Protein AF-A0AA36IDG2-F1 (afdb_monomer_lite)

InterPro domains:
  IPR001876 Zinc finger, RanBP2-type [PF00641] (37-67)
  IPR001876 Zinc finger, RanBP2-type [PF00641] (181-207)
  IPR001876 Zinc finger, RanBP2-type [PS01358] (41-62)
  IPR001876 Zinc finger, RanBP2-type [PS01358] (183-202)
  IPR001876 Zinc finger, RanBP2-type [PS50199] (37-68)
  IPR001876 Zinc finger, RanBP2-type [PS50199] (179-208)
  IPR001876 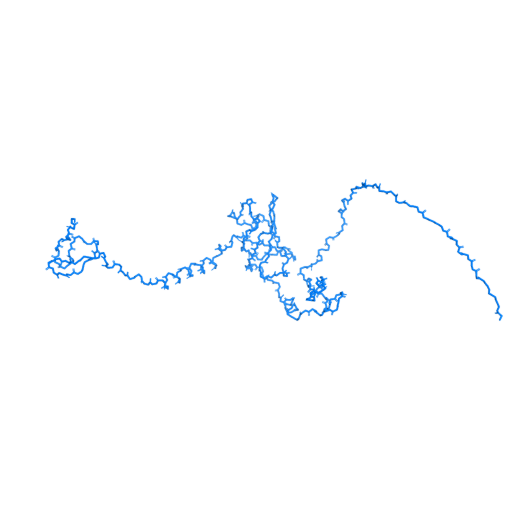Zinc finger, RanBP2-type [SM00547] (39-65)
  IPR001876 Zinc finger, RanBP2-type [SM00547] (181-205)
  IPR002059 Cold-shock protein Csp, DNA-binding [PF00313] (86-149)
  IPR002059 Cold-shock protein Csp, DNA-binding [PS51857] (84-150)
  IPR002059 Cold-shock protein Csp, DNA-binding [cd04458] (86-150)
  IPR012340 Nucleic acid-binding, OB-fold [G3DSA:2.40.50.140] (68-165)
  IPR012340 Nucleic acid-binding, OB-fold [SSF50249] (80-153)
  IPR034870 TAF15/EWS/TLS family [PTHR23238] (14-120)
  IPR036443 Zinc finger, RanBP2-type superfamily [SSF90209] (33-69)
  IPR036443 Zinc finger, RanBP2-type superfamily [SSF90209] (179-207)

Sequence (210 aa):
MAFGAFNKGFSKGFGTAPAAGKGGGSGFGGGFNDEDRSRDWQCPNASCRERNFVKRPVCFKCATPRPAEEVRRATQPPPSAGTTLHGMVKSYNKKGFGFIMCTGNSDIQDLYFTRENVSSRLLHPDMPGERVTFEIGYEGRRMIARNVRPFGEDKHTQAAMLASSNKARYERGYDEEDTSRDWNCPSCNERNFLKRNVCFKCQTPKPIIA

Foldseek 3Di:
DDDDDDDDDDDDDDDDDDDDDDDDDPDDDDDPPVVPLLQWDFQPPPVGRDTGDNPDQADPPPRRGDDPVSVVVSPDDDDDFFDKFKFFFQDADPVFKGWTGTPPDNSGPTAIDGNQQEDPVLPDPPNGGFIWMFTWDDDPPGTHTHNTYGPQPDPVSVVVVVVVVVVVVVVVDDPPPPLVQWDQQPPPRDTGHNPDQADPPPRHGDDDDD

Secondary structure (DSSP, 8-state):
------------------------------------GGG-EE---TTT--EE-TT-SB-TTT-PBPPHHHHHHHHSPPPPTT-EEEEEEEEE-TTSEEEEEESS-TTSPPEEEEGGGB-GGG-STT-TT-EEEEEEEEETTEEEEEEEEETT-SHHHHHHHHHHHHHHHHTT-S----GGG-EE-TTT--EE-TT-SB-TTT-PBPP---

Structure (mmCIF, N/CA/C/O backbone):
data_AF-A0AA36IDG2-F1
#
_entry.id   AF-A0AA36IDG2-F1
#
loop_
_atom_site.group_PDB
_atom_site.id
_atom_site.type_symbol
_atom_site.label_atom_id
_atom_site.label_alt_id
_atom_site.label_comp_id
_atom_site.label_asym_id
_atom_site.label_entity_id
_atom_site.label_seq_id
_atom_site.pdbx_PDB_ins_code
_atom_site.Cartn_x
_atom_site.Cartn_y
_atom_site.Cartn_z
_atom_site.occupancy
_atom_site.B_iso_or_equiv
_atom_site.auth_seq_id
_atom_site.auth_comp_id
_atom_site.auth_asym_id
_atom_site.auth_atom_id
_atom_site.pdbx_PDB_model_num
ATOM 1 N N . MET A 1 1 ? 65.287 -16.122 -48.255 1.00 36.91 1 MET A N 1
ATOM 2 C CA . MET A 1 1 ? 66.380 -15.654 -47.373 1.00 36.91 1 MET A CA 1
ATOM 3 C C . MET A 1 1 ? 65.715 -15.337 -46.031 1.00 36.91 1 MET A C 1
ATOM 5 O O . MET A 1 1 ? 64.911 -14.423 -46.013 1.00 36.91 1 MET A O 1
ATOM 9 N N . ALA A 1 2 ? 65.604 -16.299 -45.101 1.00 34.06 2 ALA A N 1
ATOM 10 C CA . ALA A 1 2 ? 66.576 -16.647 -44.039 1.00 34.06 2 ALA A CA 1
ATOM 11 C C . ALA A 1 2 ? 66.688 -15.504 -42.994 1.00 34.06 2 ALA A C 1
ATOM 13 O O . ALA A 1 2 ? 66.813 -14.367 -43.421 1.00 34.06 2 ALA A O 1
ATOM 14 N N . PHE A 1 3 ? 66.612 -15.633 -41.661 1.00 34.84 3 PHE A N 1
ATOM 15 C CA . PHE A 1 3 ? 66.658 -16.692 -40.626 1.00 34.84 3 PHE A CA 1
ATOM 16 C C . PHE A 1 3 ? 65.781 -16.210 -39.424 1.00 34.84 3 PHE A C 1
ATOM 18 O O . PHE A 1 3 ? 65.533 -15.014 -39.336 1.00 34.84 3 PHE A O 1
ATOM 25 N N . GLY A 1 4 ? 65.144 -17.056 -38.587 1.00 29.94 4 GLY A N 1
ATOM 26 C CA . GLY A 1 4 ? 65.666 -17.625 -37.310 1.00 29.94 4 GLY A CA 1
ATOM 27 C C . GLY A 1 4 ? 65.658 -16.593 -36.152 1.00 29.94 4 GLY A C 1
ATOM 28 O O . GLY A 1 4 ? 66.039 -15.461 -36.391 1.00 29.94 4 GLY A O 1
ATOM 29 N N . ALA A 1 5 ? 65.277 -16.809 -34.884 1.00 38.50 5 ALA A N 1
ATOM 30 C CA . ALA A 1 5 ? 65.037 -17.960 -33.996 1.00 38.50 5 ALA A CA 1
ATOM 31 C C . ALA A 1 5 ? 64.195 -17.4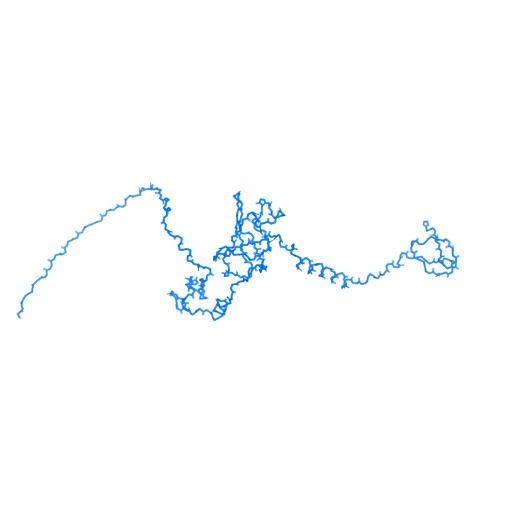52 -32.781 1.00 38.50 5 ALA A C 1
ATOM 33 O O . ALA A 1 5 ? 64.240 -16.268 -32.468 1.00 38.50 5 ALA A O 1
ATOM 34 N N . PHE A 1 6 ? 63.242 -18.179 -32.189 1.00 35.44 6 PHE A N 1
ATOM 35 C CA . PHE A 1 6 ? 63.296 -19.287 -31.211 1.00 35.44 6 PHE A CA 1
ATOM 36 C C . PHE A 1 6 ? 63.888 -18.996 -29.805 1.00 35.44 6 PHE A C 1
ATOM 38 O O . PHE A 1 6 ? 65.092 -18.848 -29.632 1.00 35.44 6 PHE A O 1
ATOM 45 N N . ASN A 1 7 ? 62.983 -19.119 -28.818 1.00 33.78 7 ASN A N 1
ATOM 46 C CA . ASN A 1 7 ? 63.105 -19.624 -27.438 1.00 33.78 7 ASN A CA 1
ATOM 47 C C . ASN A 1 7 ? 63.766 -18.820 -26.301 1.00 33.78 7 ASN A C 1
ATOM 49 O O . ASN A 1 7 ? 64.965 -18.564 -26.300 1.00 33.78 7 ASN A O 1
ATOM 53 N N . LYS A 1 8 ? 63.006 -18.695 -25.199 1.00 39.59 8 LYS A N 1
ATOM 54 C CA . LYS A 1 8 ? 63.283 -19.388 -23.920 1.00 39.59 8 LYS A CA 1
ATOM 55 C C . LYS A 1 8 ? 62.083 -19.256 -22.971 1.00 39.59 8 LYS A C 1
ATOM 57 O O . LYS A 1 8 ? 61.786 -18.171 -22.486 1.00 39.59 8 LYS A O 1
ATOM 62 N N . GLY A 1 9 ? 61.412 -20.373 -22.690 1.00 32.84 9 GLY A N 1
ATOM 63 C CA . GLY A 1 9 ? 60.651 -20.514 -21.449 1.00 32.84 9 GLY A CA 1
ATOM 64 C C . GLY A 1 9 ? 61.595 -20.695 -20.261 1.00 32.84 9 GLY A C 1
ATOM 65 O O . GLY A 1 9 ? 62.756 -21.023 -20.471 1.00 32.84 9 GLY A O 1
ATOM 66 N N . PHE A 1 10 ? 61.101 -20.525 -19.035 1.00 35.16 10 PHE A N 1
ATOM 67 C CA . PHE A 1 10 ? 61.515 -21.334 -17.886 1.00 35.16 10 PHE A CA 1
ATOM 68 C C . PHE A 1 10 ? 60.492 -21.220 -16.748 1.00 35.16 10 PHE A C 1
ATOM 70 O O . PHE A 1 10 ? 59.870 -20.187 -16.524 1.00 35.16 10 PHE A O 1
ATOM 77 N N . SER A 1 11 ? 60.309 -22.359 -16.097 1.00 36.44 11 SER A N 1
ATOM 78 C CA . SER A 1 11 ? 59.221 -22.769 -15.218 1.00 36.44 11 SER A CA 1
ATOM 79 C C . SER A 1 11 ? 59.549 -22.580 -13.726 1.00 36.44 11 SER A C 1
ATOM 81 O O . SER A 1 11 ? 60.707 -22.342 -13.386 1.00 36.44 11 SER A O 1
ATOM 83 N N . LYS A 1 12 ? 58.553 -22.910 -12.875 1.00 35.41 12 LYS A N 1
ATOM 84 C CA . LYS A 1 12 ? 58.562 -23.193 -11.409 1.00 35.41 12 LYS A CA 1
ATOM 85 C C . LYS A 1 12 ? 58.011 -22.030 -10.558 1.00 35.41 12 LYS A C 1
ATOM 87 O O . LYS A 1 12 ? 58.355 -20.889 -10.799 1.00 35.41 12 LYS A O 1
ATOM 92 N N . GLY A 1 13 ? 57.166 -22.240 -9.548 1.00 32.28 13 GLY A N 1
ATOM 93 C CA . GLY A 1 13 ? 56.740 -23.479 -8.901 1.00 32.28 13 GLY A CA 1
ATOM 94 C C . GLY A 1 13 ? 55.672 -23.242 -7.820 1.00 32.28 13 GLY A C 1
ATOM 95 O O . GLY A 1 13 ? 55.242 -22.121 -7.571 1.00 32.28 13 GLY A O 1
ATOM 96 N N . PHE A 1 14 ? 55.240 -24.359 -7.242 1.00 33.88 14 PHE A N 1
ATOM 97 C CA . PHE A 1 14 ? 54.216 -24.557 -6.217 1.00 33.88 14 PHE A CA 1
ATOM 98 C C . PHE A 1 14 ? 54.558 -23.927 -4.855 1.00 33.88 14 PHE A C 1
ATOM 100 O O . PHE A 1 14 ? 55.730 -23.881 -4.489 1.00 33.88 14 PHE A O 1
ATOM 107 N N . GLY A 1 15 ? 53.539 -23.582 -4.053 1.00 30.69 15 GLY A N 1
ATOM 108 C CA . GLY A 1 15 ? 53.729 -23.388 -2.609 1.00 30.69 15 GLY A CA 1
ATOM 109 C C . GLY A 1 15 ? 52.629 -22.632 -1.857 1.00 30.69 15 GLY A C 1
ATOM 110 O O . GLY A 1 15 ? 52.698 -21.421 -1.735 1.00 30.69 15 GLY A O 1
ATOM 111 N N . THR A 1 16 ? 51.675 -23.394 -1.313 1.00 34.25 16 THR A N 1
ATOM 112 C CA . THR A 1 16 ? 51.019 -23.239 0.010 1.00 34.25 16 THR A CA 1
ATOM 113 C C . THR A 1 16 ? 50.377 -21.912 0.451 1.00 34.25 16 THR A C 1
ATOM 115 O O . THR A 1 16 ? 51.035 -20.898 0.665 1.00 34.25 16 THR A O 1
ATOM 118 N N . ALA A 1 17 ? 49.084 -22.008 0.779 1.00 41.56 17 ALA A N 1
ATOM 119 C CA . ALA A 1 17 ? 48.359 -21.083 1.647 1.00 41.56 17 ALA A CA 1
ATOM 120 C C . ALA A 1 17 ? 48.986 -20.981 3.052 1.00 41.56 17 ALA A C 1
ATOM 122 O O . ALA A 1 17 ? 49.566 -21.949 3.549 1.00 41.56 17 ALA A O 1
ATOM 123 N N . PRO A 1 18 ? 48.719 -19.866 3.747 1.00 40.56 18 PRO A N 1
ATOM 124 C CA . PRO A 1 18 ? 48.139 -19.987 5.076 1.00 40.56 18 PRO A CA 1
ATOM 125 C C . PRO A 1 18 ? 46.889 -19.116 5.238 1.00 40.56 18 PRO A C 1
ATOM 127 O O . PRO A 1 18 ? 46.755 -18.032 4.673 1.00 40.56 18 PRO A O 1
ATOM 130 N N . ALA A 1 19 ? 45.964 -19.616 6.051 1.00 43.88 19 ALA A N 1
ATOM 131 C CA . ALA A 1 19 ? 44.850 -18.852 6.582 1.00 43.88 19 ALA A CA 1
ATOM 132 C C . ALA A 1 19 ? 45.340 -17.878 7.667 1.00 43.88 19 ALA A C 1
ATOM 134 O O . ALA A 1 19 ? 46.066 -18.280 8.573 1.00 43.88 19 ALA A O 1
ATOM 135 N N . ALA A 1 20 ? 44.878 -16.629 7.620 1.00 39.12 20 ALA A N 1
ATOM 136 C CA . ALA A 1 20 ? 44.787 -15.748 8.782 1.00 39.12 20 ALA A CA 1
ATOM 137 C C . ALA A 1 20 ? 43.720 -14.680 8.512 1.00 39.12 20 ALA A C 1
ATOM 139 O O . ALA A 1 20 ? 43.875 -13.820 7.649 1.00 39.12 20 ALA A O 1
ATOM 140 N N . GLY A 1 21 ? 42.609 -14.770 9.243 1.00 42.97 21 GLY A N 1
ATOM 141 C CA . GLY A 1 21 ? 41.577 -13.744 9.280 1.00 42.97 21 GLY A CA 1
ATOM 142 C C . GLY A 1 21 ? 41.995 -12.534 10.120 1.00 42.97 21 GLY A C 1
ATOM 143 O O . GLY A 1 21 ? 42.698 -12.674 11.119 1.00 42.97 21 GLY A O 1
ATOM 144 N N . LYS A 1 22 ? 41.532 -11.362 9.672 1.00 36.44 22 LYS A N 1
ATOM 145 C CA . LYS A 1 22 ? 41.376 -10.037 10.319 1.00 36.44 22 LYS A CA 1
ATOM 146 C C . LYS A 1 22 ? 41.263 -9.069 9.132 1.00 36.44 22 LYS A C 1
ATOM 148 O O . LYS A 1 22 ? 42.112 -9.108 8.259 1.00 36.44 22 LYS A O 1
ATOM 153 N N . GLY A 1 23 ? 40.267 -8.223 8.939 1.00 30.02 23 GLY A N 1
ATOM 154 C CA . GLY A 1 23 ? 39.285 -7.600 9.807 1.00 30.02 23 GLY A CA 1
ATOM 155 C C . GLY A 1 23 ? 39.067 -6.194 9.230 1.00 30.02 23 GLY A C 1
ATOM 156 O O . GLY A 1 23 ? 39.997 -5.631 8.667 1.00 30.02 23 GLY A O 1
ATOM 157 N N . GLY A 1 24 ? 37.860 -5.647 9.378 1.00 37.50 24 GLY A N 1
ATOM 158 C CA . GLY A 1 24 ? 37.616 -4.200 9.361 1.00 37.50 24 GLY A CA 1
ATOM 159 C C . GLY A 1 24 ? 37.748 -3.474 8.019 1.00 37.50 24 GLY A C 1
ATOM 160 O O . GLY A 1 24 ? 38.837 -3.228 7.520 1.00 37.50 24 GLY A O 1
ATOM 161 N N . GLY A 1 25 ? 36.616 -3.011 7.495 1.00 36.03 25 GLY A N 1
ATOM 162 C CA . GLY A 1 25 ? 36.601 -2.126 6.337 1.00 36.03 25 GLY A CA 1
ATOM 163 C C . GLY A 1 25 ? 35.221 -1.565 6.052 1.00 36.03 25 GLY A C 1
ATOM 164 O O . GLY A 1 25 ? 34.672 -1.795 4.982 1.00 36.03 25 GLY A O 1
ATOM 165 N N . SER A 1 26 ? 34.649 -0.861 7.029 1.00 50.28 26 SER A N 1
ATOM 166 C CA . SER A 1 26 ? 33.495 0.020 6.849 1.00 50.28 26 SER A CA 1
ATOM 167 C C . SER A 1 26 ? 33.844 1.105 5.825 1.00 50.28 26 SER A C 1
ATOM 169 O O . SER A 1 26 ? 34.363 2.159 6.179 1.00 50.28 26 SER A O 1
ATOM 171 N N . GLY A 1 27 ? 33.599 0.827 4.548 1.00 38.19 27 GLY A N 1
ATOM 172 C CA . GLY A 1 27 ? 33.764 1.771 3.449 1.00 38.19 27 GLY A CA 1
ATOM 173 C C . GLY A 1 27 ? 32.456 2.491 3.157 1.00 38.19 27 GLY A C 1
ATOM 174 O O . GLY A 1 27 ? 31.726 2.113 2.246 1.00 38.19 27 GLY A O 1
ATOM 175 N N . PHE A 1 28 ? 32.159 3.529 3.938 1.00 49.44 28 PHE A N 1
ATOM 176 C CA . PHE A 1 28 ? 31.272 4.601 3.496 1.00 49.44 28 PHE A CA 1
ATOM 177 C C . PHE A 1 28 ? 32.009 5.403 2.420 1.00 49.44 28 PHE A C 1
ATOM 179 O O . PHE A 1 28 ? 33.042 6.003 2.705 1.00 49.44 28 PHE A O 1
ATOM 186 N N . GLY A 1 29 ? 31.488 5.420 1.194 1.00 35.50 29 GLY A N 1
ATOM 187 C CA . GLY A 1 29 ? 32.025 6.274 0.135 1.00 35.50 29 GLY A CA 1
ATOM 188 C C . GLY A 1 29 ? 31.602 5.832 -1.257 1.00 35.50 29 GLY A C 1
ATOM 189 O O . GLY A 1 29 ? 32.250 4.990 -1.865 1.00 35.50 29 GLY A O 1
ATOM 190 N N . GLY A 1 30 ? 30.528 6.423 -1.780 1.00 32.09 30 GLY A N 1
ATOM 191 C CA . GLY A 1 30 ? 30.149 6.250 -3.180 1.00 32.09 30 GLY A CA 1
ATOM 192 C C . GLY A 1 30 ? 28.755 6.787 -3.462 1.00 32.09 30 GLY A C 1
ATOM 193 O O . GLY A 1 30 ? 27.782 6.100 -3.195 1.00 32.09 30 GLY A O 1
ATOM 194 N N . GLY A 1 31 ? 28.710 8.028 -3.956 1.00 32.78 31 GLY A N 1
ATOM 195 C CA . GLY A 1 31 ? 27.576 8.788 -4.491 1.00 32.78 31 GLY A CA 1
ATOM 196 C C . GLY A 1 31 ? 26.191 8.137 -4.503 1.00 32.78 31 GLY A C 1
ATOM 197 O O . GLY A 1 31 ? 25.972 7.119 -5.154 1.00 32.78 31 GLY A O 1
ATOM 198 N N . PHE A 1 32 ? 25.230 8.839 -3.899 1.00 38.59 32 PHE A N 1
ATOM 199 C CA . PHE A 1 32 ? 23.792 8.678 -4.110 1.00 38.59 32 PHE A CA 1
ATOM 200 C C . PHE A 1 32 ? 23.409 8.993 -5.570 1.00 38.59 32 PHE A C 1
ATOM 202 O O . PHE A 1 32 ? 22.701 9.953 -5.852 1.00 38.59 32 PHE A O 1
ATOM 209 N N . ASN A 1 33 ? 23.867 8.183 -6.520 1.00 46.03 33 ASN A N 1
ATOM 210 C CA . ASN A 1 33 ? 23.048 7.876 -7.678 1.00 46.03 33 ASN A CA 1
ATOM 211 C C . ASN A 1 33 ? 22.162 6.720 -7.226 1.00 46.03 33 ASN A C 1
ATOM 213 O O . ASN A 1 33 ? 22.478 5.549 -7.439 1.00 46.03 33 ASN A O 1
ATOM 217 N N . ASP A 1 34 ? 21.091 7.078 -6.514 1.00 49.50 34 ASP A N 1
ATOM 218 C CA . ASP A 1 34 ? 19.909 6.244 -6.310 1.00 49.50 34 ASP A CA 1
ATOM 219 C C . ASP A 1 34 ? 19.347 5.948 -7.710 1.00 49.50 34 ASP A C 1
ATOM 221 O O . ASP A 1 34 ? 18.471 6.633 -8.239 1.00 49.50 34 ASP A O 1
ATOM 225 N N . GLU A 1 35 ? 19.992 5.008 -8.396 1.00 53.62 35 GLU A N 1
ATOM 226 C CA . GLU A 1 35 ? 19.540 4.473 -9.664 1.00 53.62 35 GLU A CA 1
ATOM 227 C C . GLU A 1 35 ? 18.200 3.818 -9.345 1.00 53.62 35 GLU A C 1
ATOM 229 O O . GLU A 1 35 ? 18.137 2.888 -8.540 1.00 53.62 35 GLU A O 1
ATOM 234 N N . ASP A 1 36 ? 17.125 4.410 -9.861 1.00 57.53 36 ASP A N 1
ATOM 235 C CA . ASP A 1 36 ? 15.741 4.039 -9.588 1.00 57.53 36 ASP A CA 1
ATOM 236 C C . ASP A 1 36 ? 15.469 2.603 -10.062 1.00 57.53 36 ASP A C 1
ATOM 238 O O . ASP A 1 36 ? 15.001 2.351 -11.174 1.00 57.53 36 ASP A O 1
ATOM 242 N N . ARG A 1 37 ? 15.801 1.643 -9.194 1.00 64.50 37 ARG A N 1
ATOM 243 C CA . ARG A 1 37 ? 15.615 0.199 -9.390 1.00 64.50 37 ARG A CA 1
ATOM 244 C C . ARG A 1 37 ? 14.141 -0.211 -9.348 1.00 64.50 37 ARG A C 1
ATOM 246 O O . ARG A 1 37 ? 13.836 -1.370 -9.612 1.00 64.50 37 ARG A O 1
ATOM 253 N N . SER A 1 38 ? 13.224 0.714 -9.043 1.00 60.69 38 SER A N 1
ATOM 254 C CA . SER A 1 38 ? 11.772 0.466 -8.974 1.00 60.69 38 SER A CA 1
ATOM 255 C C . SER A 1 38 ? 11.161 0.149 -10.337 1.00 60.69 38 SER A C 1
ATOM 257 O O . SER A 1 38 ? 10.024 -0.296 -10.417 1.00 60.69 38 SER A O 1
ATOM 259 N N . ARG A 1 39 ? 11.901 0.408 -11.418 1.00 67.88 39 ARG A N 1
ATOM 260 C CA . ARG A 1 39 ? 11.430 0.231 -12.793 1.00 67.88 39 ARG A CA 1
ATOM 261 C C . ARG A 1 39 ? 12.060 -0.980 -13.499 1.00 67.88 39 ARG A C 1
ATOM 263 O O . ARG A 1 39 ? 11.753 -1.228 -14.668 1.00 67.88 39 ARG A O 1
ATOM 270 N N . ASP A 1 40 ? 12.983 -1.685 -12.846 1.00 86.12 40 ASP A N 1
ATOM 271 C CA . ASP A 1 40 ? 13.639 -2.867 -13.411 1.00 86.12 40 ASP A CA 1
ATOM 272 C C . ASP A 1 40 ? 12.639 -4.021 -13.560 1.00 86.12 40 ASP A C 1
ATOM 274 O O . ASP A 1 40 ? 11.799 -4.231 -12.693 1.00 86.12 40 ASP A O 1
ATOM 278 N N . TRP A 1 41 ? 12.742 -4.800 -14.640 1.00 86.25 41 TRP A N 1
ATOM 279 C CA . TRP A 1 41 ? 11.825 -5.908 -14.921 1.00 86.25 41 TRP A CA 1
ATOM 280 C C . TRP A 1 41 ? 12.510 -7.264 -14.740 1.00 86.25 41 TRP A C 1
ATOM 282 O O . TRP A 1 41 ? 13.682 -7.454 -15.090 1.00 86.25 41 TRP A O 1
ATOM 292 N N . GLN A 1 42 ? 11.780 -8.240 -14.200 1.00 89.25 42 GLN A N 1
ATOM 293 C CA . GLN A 1 42 ? 12.290 -9.597 -14.017 1.00 89.25 42 GLN A CA 1
ATOM 294 C C . GLN A 1 42 ? 12.027 -10.456 -15.256 1.00 89.25 42 GLN A C 1
ATOM 296 O O . GLN A 1 42 ? 10.941 -10.435 -15.832 1.00 89.25 42 GLN A O 1
ATOM 301 N N . CYS A 1 43 ? 13.033 -11.221 -15.684 1.00 91.38 43 CYS A N 1
ATOM 302 C CA . CYS A 1 43 ? 12.898 -12.101 -16.839 1.00 91.38 43 CYS A CA 1
ATOM 303 C C . CYS A 1 43 ? 11.802 -13.162 -16.593 1.00 91.38 43 CYS A C 1
ATOM 305 O O . CYS A 1 43 ? 11.912 -13.905 -15.613 1.00 91.38 43 CYS A O 1
ATOM 307 N N . PRO A 1 44 ? 10.793 -13.298 -17.482 1.00 90.69 44 PRO A N 1
ATOM 308 C CA . PRO A 1 44 ? 9.682 -14.236 -17.300 1.00 90.69 44 PRO A CA 1
ATOM 309 C C . PRO A 1 44 ? 10.089 -15.696 -17.542 1.00 90.69 44 PRO A C 1
ATOM 311 O O . PRO A 1 44 ? 9.359 -16.616 -17.181 1.00 90.69 44 PRO A O 1
ATOM 314 N N . ASN A 1 45 ? 11.260 -15.935 -18.142 1.00 91.69 45 ASN A N 1
ATOM 315 C CA . ASN A 1 45 ? 11.796 -17.279 -18.292 1.00 91.69 45 ASN A CA 1
ATOM 316 C C . ASN A 1 45 ? 12.129 -17.848 -16.905 1.00 91.69 45 ASN A C 1
ATOM 318 O O . ASN A 1 45 ? 13.063 -17.385 -16.242 1.00 91.69 45 ASN A O 1
ATOM 322 N N . ALA A 1 46 ? 11.382 -18.876 -16.492 1.00 91.25 46 ALA A N 1
ATOM 323 C CA . ALA A 1 46 ? 11.502 -19.513 -15.183 1.00 91.25 46 ALA A CA 1
ATOM 324 C C . ALA A 1 46 ? 12.912 -20.050 -14.887 1.00 91.25 46 ALA A C 1
ATOM 326 O O . ALA A 1 46 ? 13.320 -20.060 -13.729 1.00 91.25 46 ALA A O 1
ATOM 327 N N . SER A 1 47 ? 13.670 -20.424 -15.921 1.00 92.19 47 SER A N 1
ATOM 328 C CA . SER A 1 47 ? 15.050 -20.908 -15.784 1.00 92.19 47 SER A CA 1
ATOM 329 C C . SER A 1 47 ? 16.074 -19.775 -15.646 1.00 92.19 47 SER A C 1
ATOM 331 O O . SER A 1 47 ? 17.206 -20.010 -15.238 1.00 92.19 47 SER A O 1
ATOM 333 N N . CYS A 1 48 ? 15.702 -18.538 -15.998 1.00 93.12 48 CYS A N 1
ATOM 334 C CA . CYS A 1 48 ? 16.594 -17.384 -15.946 1.00 93.12 48 CYS A CA 1
ATOM 335 C C . CYS A 1 48 ? 16.313 -16.484 -14.739 1.00 93.12 48 CYS A C 1
ATOM 337 O O . CYS A 1 48 ? 17.248 -16.198 -13.997 1.00 93.12 48 CYS A O 1
ATOM 339 N N . ARG A 1 49 ? 15.069 -15.992 -14.592 1.00 88.94 49 ARG A N 1
ATOM 340 C CA . ARG A 1 49 ? 14.590 -15.066 -13.535 1.00 88.94 49 ARG A CA 1
ATOM 341 C C . ARG A 1 49 ? 15.504 -13.877 -13.194 1.00 88.94 49 ARG A C 1
ATOM 343 O O . ARG A 1 49 ? 15.409 -13.295 -12.116 1.00 88.94 49 ARG A O 1
ATOM 350 N N . GLU A 1 50 ? 16.368 -13.490 -14.121 1.00 91.88 50 GLU A N 1
ATOM 351 C CA . GLU A 1 50 ? 17.347 -12.428 -13.916 1.00 91.88 50 GLU A CA 1
ATOM 352 C C . GLU A 1 50 ? 16.678 -11.048 -13.945 1.00 91.88 50 GLU A C 1
ATOM 354 O O . GLU A 1 50 ? 15.709 -10.850 -14.689 1.00 91.88 50 GLU A O 1
ATOM 359 N N . ARG A 1 51 ? 17.191 -10.090 -13.166 1.00 88.12 51 ARG A N 1
ATOM 360 C CA . ARG A 1 51 ? 16.673 -8.714 -13.134 1.00 88.12 51 ARG A CA 1
ATOM 361 C C . ARG A 1 51 ? 17.303 -7.884 -14.251 1.00 88.12 51 ARG A C 1
ATOM 363 O O . ARG A 1 51 ? 18.516 -7.882 -14.422 1.00 88.12 51 ARG A O 1
ATOM 370 N N . ASN A 1 52 ? 16.490 -7.167 -15.016 1.00 89.94 52 ASN A N 1
ATOM 371 C CA . ASN A 1 52 ? 16.932 -6.388 -16.169 1.00 89.94 52 ASN A CA 1
ATOM 372 C C . ASN A 1 52 ? 16.533 -4.922 -16.019 1.00 89.94 52 ASN A C 1
ATOM 374 O O . ASN A 1 52 ? 15.452 -4.614 -15.530 1.00 89.94 52 ASN A O 1
ATOM 378 N N . PHE A 1 53 ? 17.374 -4.019 -16.525 1.00 86.12 53 PHE A N 1
ATOM 379 C CA . PHE A 1 53 ? 17.047 -2.596 -16.547 1.00 86.12 53 PHE A CA 1
ATOM 380 C C . PHE A 1 53 ? 15.792 -2.305 -17.373 1.00 86.12 53 PHE A C 1
ATOM 382 O O . PHE A 1 53 ? 15.639 -2.848 -18.470 1.00 86.12 53 PHE A O 1
ATOM 389 N N . VAL A 1 54 ? 14.971 -1.355 -16.915 1.00 82.38 54 VAL A N 1
ATOM 390 C CA . VAL A 1 54 ? 13.753 -0.845 -17.595 1.00 82.38 54 VAL A CA 1
ATOM 391 C C . VAL A 1 54 ? 13.931 -0.659 -19.100 1.00 82.38 54 VAL A C 1
ATOM 393 O O . VAL A 1 54 ? 13.072 -1.023 -19.899 1.00 82.38 54 VAL A O 1
ATOM 396 N N . LYS A 1 55 ? 15.063 -0.043 -19.469 1.00 82.06 55 LYS A N 1
ATOM 397 C CA . LYS A 1 55 ? 15.395 0.374 -20.834 1.00 82.06 55 LYS A CA 1
ATOM 398 C C . LYS A 1 55 ? 15.700 -0.799 -21.758 1.00 82.06 55 L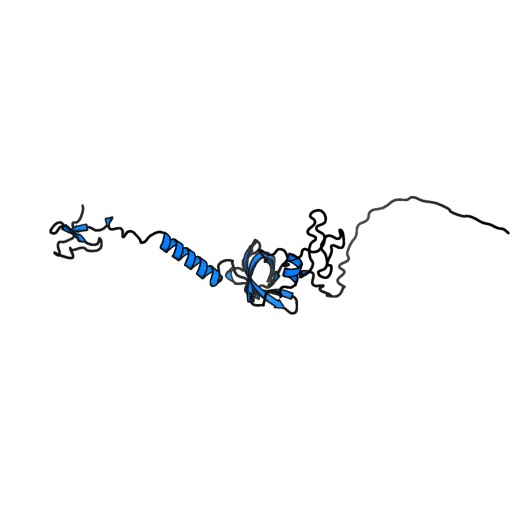YS A C 1
ATOM 400 O O . LYS A 1 55 ? 15.773 -0.612 -22.967 1.00 82.06 55 LYS A O 1
ATOM 405 N N . ARG A 1 56 ? 15.939 -1.992 -21.206 1.00 87.81 56 ARG A N 1
ATOM 406 C CA . ARG A 1 56 ? 16.243 -3.181 -21.996 1.00 87.81 56 ARG A CA 1
ATOM 407 C C . ARG A 1 56 ? 14.935 -3.800 -22.491 1.00 87.81 56 ARG A C 1
ATOM 409 O O . ARG A 1 56 ? 14.131 -4.216 -21.660 1.00 87.81 56 ARG A O 1
ATOM 416 N N . PRO A 1 57 ? 14.739 -3.928 -23.814 1.00 90.50 57 PRO A N 1
ATOM 417 C CA . PRO A 1 57 ? 13.572 -4.612 -24.368 1.00 90.50 57 PRO A CA 1
ATOM 418 C C . PRO A 1 57 ? 13.683 -6.143 -24.268 1.00 90.50 57 PRO A C 1
ATOM 420 O O . PRO A 1 57 ? 12.691 -6.847 -24.430 1.00 90.50 57 PRO A O 1
ATOM 423 N N . VAL A 1 58 ? 14.885 -6.664 -24.003 1.00 94.00 58 VAL A N 1
ATOM 424 C CA . VAL A 1 58 ? 15.199 -8.097 -23.922 1.00 94.00 58 VAL A CA 1
ATOM 425 C C . VAL A 1 58 ? 16.109 -8.387 -22.733 1.00 94.00 58 VAL A C 1
ATOM 427 O O . VAL A 1 58 ? 16.884 -7.524 -22.305 1.00 94.00 58 VAL A O 1
ATOM 430 N N . CYS A 1 59 ? 16.022 -9.599 -22.188 1.00 94.62 59 CYS A N 1
ATOM 431 C CA . CYS A 1 59 ? 16.838 -10.008 -21.055 1.00 94.62 59 CYS A CA 1
ATOM 432 C C . CYS A 1 59 ? 18.323 -10.024 -21.440 1.00 94.62 59 CYS A C 1
ATOM 434 O O . CYS A 1 59 ? 18.689 -10.599 -22.462 1.00 94.62 59 CYS A O 1
ATOM 436 N N . PHE A 1 60 ? 19.200 -9.452 -20.611 1.00 94.69 60 PHE A N 1
ATOM 437 C CA . PHE A 1 60 ? 20.636 -9.412 -20.910 1.00 94.69 60 PHE A CA 1
ATOM 438 C C . PHE A 1 60 ? 21.291 -10.800 -20.892 1.00 94.69 60 PHE A C 1
ATOM 440 O O . PHE A 1 60 ? 22.327 -10.987 -21.518 1.00 94.69 60 PHE A O 1
ATOM 447 N N . LYS A 1 61 ? 20.703 -11.754 -20.159 1.00 95.50 61 LYS A N 1
ATOM 448 C CA . LYS A 1 61 ? 21.271 -13.088 -19.942 1.00 95.50 61 LYS A CA 1
ATOM 449 C C . LYS A 1 61 ? 20.776 -14.123 -20.949 1.00 95.50 61 LYS A C 1
ATOM 451 O O . LYS A 1 61 ? 21.563 -14.926 -21.426 1.00 95.50 61 LYS A O 1
ATOM 456 N N . CYS A 1 62 ? 19.479 -14.121 -21.259 1.00 95.06 62 CYS A N 1
ATOM 457 C CA . CYS A 1 62 ? 18.856 -15.149 -22.107 1.00 95.06 62 CYS A CA 1
ATOM 458 C C . CYS A 1 62 ? 18.076 -14.590 -23.304 1.00 95.06 62 CYS A C 1
ATOM 460 O O . CYS A 1 62 ? 17.362 -15.342 -23.959 1.00 95.06 62 CYS A O 1
ATOM 462 N N . ALA A 1 63 ? 18.148 -13.277 -23.551 1.00 94.88 63 ALA A N 1
ATOM 463 C CA . ALA A 1 63 ? 17.462 -12.583 -24.645 1.00 94.88 63 ALA A CA 1
ATOM 464 C C . ALA A 1 63 ? 15.926 -12.724 -24.679 1.00 94.88 63 ALA A C 1
ATOM 466 O O . ALA A 1 63 ? 15.292 -12.235 -25.609 1.00 94.88 63 ALA A O 1
ATOM 467 N N . THR A 1 64 ? 15.306 -13.330 -23.657 1.00 95.62 64 THR A N 1
ATOM 468 C CA . THR A 1 64 ? 13.843 -13.412 -23.551 1.00 95.62 64 THR A CA 1
ATOM 469 C C . THR A 1 64 ? 13.256 -11.999 -23.600 1.00 95.62 64 THR A C 1
ATOM 471 O O . THR A 1 64 ? 13.742 -11.136 -22.861 1.00 95.62 64 THR A O 1
ATOM 474 N N . PRO A 1 65 ? 12.263 -11.728 -24.462 1.00 92.56 65 PRO A N 1
ATOM 475 C CA . PRO A 1 65 ? 11.692 -10.397 -24.591 1.00 92.56 65 PRO A CA 1
ATOM 476 C C . PRO A 1 65 ? 10.954 -9.988 -23.320 1.00 92.56 65 PRO A C 1
ATOM 478 O O . PRO A 1 65 ? 10.370 -10.817 -22.615 1.00 92.56 65 PRO A O 1
ATOM 481 N N . ARG A 1 66 ? 10.970 -8.685 -23.041 1.00 89.00 66 ARG A N 1
ATOM 482 C CA . ARG A 1 66 ? 10.143 -8.100 -21.991 1.00 89.00 66 ARG A CA 1
ATOM 483 C C . ARG A 1 66 ? 8.662 -8.337 -22.331 1.00 89.00 66 ARG A C 1
ATOM 485 O O . ARG A 1 66 ? 8.265 -8.059 -23.464 1.00 89.00 66 ARG A O 1
ATOM 492 N N . PRO A 1 67 ? 7.831 -8.827 -21.393 1.00 84.31 67 PRO A N 1
ATOM 493 C CA . PRO A 1 67 ? 6.409 -9.044 -21.649 1.00 84.31 67 PRO A CA 1
ATOM 494 C C . PRO A 1 67 ? 5.690 -7.759 -22.083 1.00 84.31 67 PRO A C 1
ATOM 496 O O . PRO A 1 67 ? 5.904 -6.697 -21.505 1.00 84.31 67 PRO A O 1
ATOM 499 N N . ALA A 1 68 ? 4.788 -7.846 -23.064 1.00 78.31 68 ALA A N 1
ATOM 500 C CA . ALA A 1 68 ? 4.044 -6.678 -23.547 1.00 78.31 68 ALA A CA 1
ATOM 501 C C . ALA A 1 68 ? 3.141 -6.052 -22.465 1.00 78.31 68 ALA A C 1
ATOM 503 O O . ALA A 1 68 ? 3.004 -4.833 -22.408 1.00 78.31 68 ALA A O 1
ATOM 504 N N . GLU A 1 69 ? 2.563 -6.870 -21.582 1.00 73.00 69 GLU A N 1
ATOM 505 C CA . GLU A 1 69 ? 1.772 -6.399 -20.435 1.00 73.00 69 GLU A CA 1
ATOM 506 C C . GLU A 1 69 ? 2.621 -5.576 -19.456 1.00 73.00 69 GLU A C 1
ATOM 508 O O . GLU A 1 69 ? 2.210 -4.515 -18.997 1.00 73.00 69 GLU A O 1
ATOM 513 N N . GLU A 1 70 ? 3.856 -6.008 -19.222 1.00 72.00 70 GLU A N 1
ATOM 514 C CA . GLU A 1 70 ? 4.831 -5.299 -18.395 1.00 72.00 70 GLU A CA 1
ATOM 515 C C . GLU A 1 70 ? 5.239 -3.954 -19.033 1.00 72.00 70 GLU A C 1
ATOM 517 O O . GLU A 1 70 ? 5.377 -2.944 -18.345 1.00 72.00 70 GLU A O 1
ATOM 522 N N . VAL A 1 71 ? 5.362 -3.893 -20.366 1.00 74.56 71 VAL A N 1
ATOM 523 C CA . VAL A 1 71 ? 5.588 -2.631 -21.099 1.00 74.56 71 VAL A CA 1
ATOM 524 C C . VAL A 1 71 ? 4.394 -1.681 -20.950 1.00 74.56 71 VAL A C 1
ATOM 526 O O . VAL A 1 71 ? 4.582 -0.484 -20.720 1.00 74.56 71 VAL A O 1
ATOM 529 N N . ARG A 1 72 ? 3.164 -2.204 -21.038 1.00 71.50 72 ARG A N 1
ATOM 530 C CA . ARG A 1 72 ? 1.934 -1.419 -20.842 1.00 71.50 72 ARG A CA 1
ATOM 531 C C . ARG A 1 72 ? 1.865 -0.853 -19.427 1.00 71.50 72 ARG A C 1
ATOM 533 O O . ARG A 1 72 ? 1.639 0.344 -19.282 1.00 71.50 72 ARG A O 1
ATOM 540 N N . ARG A 1 73 ? 2.140 -1.672 -18.407 1.00 67.25 73 ARG A N 1
ATOM 541 C CA . ARG A 1 73 ? 2.214 -1.255 -16.995 1.00 67.25 73 ARG A CA 1
ATOM 542 C C . ARG A 1 73 ? 3.296 -0.208 -16.753 1.00 67.25 73 ARG A C 1
ATOM 544 O O . ARG A 1 73 ? 3.020 0.805 -16.130 1.00 67.25 73 ARG A O 1
ATOM 551 N N . ALA A 1 74 ? 4.490 -0.380 -17.319 1.00 65.31 74 ALA A N 1
ATOM 552 C CA . ALA A 1 74 ? 5.580 0.591 -17.184 1.00 65.31 74 ALA A CA 1
ATOM 553 C C . ALA A 1 74 ? 5.335 1.930 -17.905 1.00 65.31 74 ALA A C 1
ATOM 555 O O . ALA A 1 74 ? 6.044 2.903 -17.640 1.00 65.31 74 ALA A O 1
ATOM 556 N N . THR A 1 75 ? 4.367 1.971 -18.826 1.00 66.38 75 THR A N 1
ATOM 557 C CA . THR A 1 75 ? 3.910 3.196 -19.499 1.00 66.38 75 THR A CA 1
ATOM 558 C C . THR A 1 75 ? 2.762 3.867 -18.733 1.00 66.38 75 THR A C 1
ATOM 560 O O . THR A 1 75 ? 2.449 5.026 -19.002 1.00 66.38 75 THR A O 1
ATOM 563 N N . GLN A 1 76 ? 2.142 3.180 -17.764 1.00 63.03 76 GLN A N 1
ATOM 564 C CA . GLN A 1 76 ? 1.152 3.810 -16.896 1.00 63.03 76 GLN A CA 1
ATOM 565 C C . GLN A 1 76 ? 1.837 4.860 -16.013 1.00 63.03 76 GLN A C 1
ATOM 567 O O . GLN A 1 76 ? 2.953 4.635 -15.532 1.00 63.03 76 GLN A O 1
ATOM 572 N N . PRO A 1 77 ? 1.193 6.021 -15.802 1.00 66.06 77 PRO A N 1
ATOM 573 C CA . PRO A 1 77 ? 1.704 6.998 -14.860 1.00 66.06 77 PRO A CA 1
ATOM 574 C C . PRO A 1 77 ? 1.801 6.354 -13.468 1.00 66.06 77 PRO A C 1
ATOM 576 O O . PRO A 1 77 ? 0.936 5.547 -13.109 1.00 66.06 77 PRO A O 1
ATOM 579 N N . PRO A 1 78 ? 2.837 6.688 -12.678 1.00 72.19 78 PRO A N 1
ATOM 580 C CA . PRO A 1 78 ? 2.939 6.195 -11.314 1.00 72.19 78 PRO A CA 1
ATOM 581 C C . PRO A 1 78 ? 1.678 6.596 -10.526 1.00 72.19 78 PRO A C 1
ATOM 583 O O . PRO A 1 78 ? 1.071 7.632 -10.827 1.00 72.19 78 PRO A O 1
ATOM 586 N N . PRO A 1 79 ? 1.256 5.787 -9.536 1.00 79.19 79 PRO A N 1
ATOM 587 C CA . PRO A 1 79 ? 0.021 6.033 -8.803 1.00 79.19 79 PRO A CA 1
ATOM 588 C C . PRO A 1 79 ? 0.041 7.436 -8.201 1.00 79.19 79 PRO A C 1
ATOM 590 O O . PRO A 1 79 ? 1.010 7.835 -7.556 1.00 79.19 79 PRO A O 1
ATOM 593 N N . SER A 1 80 ? -1.016 8.210 -8.430 1.00 85.69 80 SER A N 1
ATOM 594 C CA . SER A 1 80 ? -1.068 9.600 -7.980 1.00 85.69 80 SER A CA 1
ATOM 595 C C . SER A 1 80 ? -0.954 9.692 -6.457 1.00 85.69 80 SER A C 1
ATOM 597 O O . SER A 1 80 ? -1.396 8.793 -5.735 1.00 85.69 80 SER A O 1
ATOM 599 N N . ALA A 1 81 ? -0.372 10.784 -5.957 1.00 88.06 81 ALA A N 1
ATOM 600 C CA . ALA A 1 81 ? -0.337 11.045 -4.522 1.00 88.06 81 ALA A CA 1
ATOM 601 C C . ALA A 1 81 ? -1.762 10.999 -3.935 1.00 88.06 81 ALA A C 1
ATOM 603 O O . ALA A 1 81 ? -2.699 11.501 -4.554 1.00 88.06 81 ALA A O 1
ATOM 604 N N . GLY A 1 82 ? -1.931 10.373 -2.771 1.00 87.50 82 GLY A N 1
ATOM 605 C CA . GLY A 1 82 ? -3.236 10.141 -2.141 1.00 87.50 82 GLY A CA 1
ATOM 606 C C . GLY A 1 82 ? -3.949 8.861 -2.598 1.00 87.50 82 GLY A C 1
ATOM 607 O O . GLY A 1 82 ? -4.954 8.481 -1.999 1.00 87.50 82 GLY A O 1
ATOM 608 N N . THR A 1 83 ? -3.433 8.147 -3.609 1.00 89.19 83 THR A N 1
ATOM 609 C CA . THR A 1 83 ? -3.970 6.825 -3.977 1.00 89.19 83 THR A CA 1
ATOM 610 C C . THR A 1 83 ? -3.866 5.892 -2.778 1.00 89.19 83 THR A C 1
ATOM 612 O O . THR A 1 83 ? -2.774 5.684 -2.249 1.00 89.19 83 THR A O 1
ATOM 615 N N . THR A 1 84 ? -4.995 5.329 -2.353 1.00 90.94 84 THR A N 1
ATOM 616 C CA . THR A 1 84 ? -5.039 4.384 -1.236 1.00 90.94 84 THR A CA 1
ATOM 617 C C . THR A 1 84 ? -4.706 2.977 -1.723 1.00 90.94 84 THR A C 1
ATOM 619 O O . THR A 1 84 ? -5.390 2.449 -2.596 1.00 90.94 84 THR A O 1
ATOM 622 N N . LEU A 1 85 ? -3.679 2.366 -1.139 1.00 89.44 85 LEU A N 1
ATOM 623 C CA . LEU A 1 85 ? -3.273 0.980 -1.365 1.00 89.44 85 LEU A CA 1
ATOM 624 C C . LEU A 1 85 ? -3.268 0.205 -0.041 1.00 89.44 85 LEU A C 1
ATOM 626 O O . LEU A 1 85 ? -3.426 0.775 1.039 1.00 89.44 85 LEU A O 1
ATOM 630 N N . HIS A 1 86 ? -3.095 -1.111 -0.129 1.00 91.50 86 HIS A N 1
ATOM 631 C CA . HIS A 1 86 ? -3.004 -1.993 1.029 1.00 91.50 86 HIS A CA 1
ATOM 632 C C . HIS A 1 86 ? -1.741 -2.853 0.968 1.00 91.50 86 HIS A C 1
ATOM 634 O O . HIS A 1 86 ? -1.164 -3.103 -0.094 1.00 91.50 86 HIS A O 1
ATOM 640 N N . GLY A 1 87 ? -1.277 -3.266 2.138 1.00 92.06 87 GLY A N 1
ATOM 641 C CA . GLY A 1 87 ? 0.014 -3.905 2.310 1.00 92.06 87 GLY A CA 1
ATOM 642 C C . GLY A 1 87 ? 0.113 -4.685 3.605 1.00 92.06 87 GLY A C 1
ATOM 643 O O . GLY A 1 87 ? -0.812 -4.720 4.415 1.00 92.06 87 GLY A O 1
ATOM 644 N N . MET A 1 88 ? 1.281 -5.277 3.803 1.00 93.00 88 MET A N 1
ATOM 645 C CA . MET A 1 88 ? 1.697 -5.840 5.078 1.00 93.00 88 MET A CA 1
ATOM 646 C C . MET A 1 88 ? 2.898 -5.056 5.596 1.00 93.00 88 MET A C 1
ATOM 648 O O . MET A 1 88 ? 3.830 -4.773 4.837 1.00 93.00 88 MET A O 1
ATOM 652 N N . VAL A 1 89 ? 2.898 -4.722 6.883 1.00 95.12 89 VAL A N 1
ATOM 653 C CA . VAL A 1 89 ? 4.071 -4.132 7.532 1.00 95.12 89 VAL A CA 1
ATOM 654 C C . VAL A 1 89 ? 5.180 -5.177 7.541 1.00 95.12 89 VAL A C 1
ATOM 656 O O . VAL A 1 89 ? 5.082 -6.206 8.203 1.00 95.12 89 VAL A O 1
ATOM 659 N N . LYS A 1 90 ? 6.247 -4.925 6.789 1.00 93.38 90 LYS A N 1
ATOM 660 C CA . LYS A 1 90 ? 7.396 -5.827 6.683 1.00 93.38 90 LYS A CA 1
ATOM 661 C C . LYS A 1 90 ? 8.336 -5.668 7.870 1.00 93.38 90 LYS A C 1
ATOM 663 O O . LYS A 1 90 ? 8.864 -6.650 8.382 1.00 93.38 90 LYS A O 1
ATOM 668 N N . SER A 1 91 ? 8.583 -4.431 8.290 1.00 93.38 91 SER A N 1
ATOM 669 C CA . SER A 1 91 ? 9.411 -4.139 9.458 1.00 93.38 91 SER A CA 1
ATOM 670 C C . SER A 1 91 ? 9.075 -2.779 10.051 1.00 93.38 91 SER A C 1
ATOM 672 O O . SER A 1 91 ? 8.634 -1.874 9.345 1.00 93.38 91 SER A O 1
ATOM 674 N N . TYR A 1 92 ? 9.314 -2.642 11.351 1.00 94.75 92 TYR A N 1
ATOM 675 C CA . TYR A 1 92 ? 9.261 -1.388 12.087 1.00 94.75 92 TYR A CA 1
ATOM 676 C C . TYR A 1 92 ? 10.270 -1.467 13.232 1.00 94.75 92 TYR A C 1
ATOM 678 O O . TYR A 1 92 ? 10.391 -2.506 13.882 1.00 94.75 92 TYR A O 1
ATOM 686 N N . ASN A 1 93 ? 11.046 -0.409 13.454 1.00 90.06 93 ASN A N 1
ATOM 687 C CA . ASN A 1 93 ? 12.123 -0.417 14.444 1.00 90.06 93 ASN A CA 1
ATOM 688 C C . ASN A 1 93 ? 11.916 0.615 15.562 1.00 90.06 93 ASN A C 1
ATOM 690 O O . ASN A 1 93 ? 11.092 1.523 15.477 1.00 90.06 93 ASN A O 1
ATOM 694 N N . LYS A 1 94 ? 12.748 0.517 16.606 1.00 88.50 94 LYS A N 1
ATOM 695 C CA . LYS A 1 94 ? 12.722 1.432 17.762 1.00 88.50 94 LYS A CA 1
ATOM 696 C C . LYS A 1 94 ? 13.051 2.891 17.415 1.00 88.50 94 LYS A C 1
ATOM 698 O O . LYS A 1 94 ? 12.738 3.772 18.207 1.00 88.50 94 LYS A O 1
ATOM 703 N N . LYS A 1 95 ? 13.676 3.155 16.259 1.00 90.50 95 LYS A N 1
ATOM 704 C CA . LYS A 1 95 ? 13.954 4.518 15.771 1.00 90.50 95 LYS A CA 1
ATOM 705 C C . LYS A 1 95 ? 12.717 5.177 15.151 1.00 90.50 95 LYS A C 1
ATOM 707 O O . LYS A 1 95 ? 12.772 6.362 14.853 1.00 90.50 95 LYS A O 1
ATOM 712 N N . GLY A 1 96 ? 11.619 4.439 14.981 1.00 91.25 96 GLY A N 1
ATOM 713 C CA . GLY A 1 96 ? 10.357 4.983 14.494 1.00 91.25 96 GLY A CA 1
ATOM 714 C C . GLY A 1 96 ? 10.234 5.008 12.976 1.00 91.25 96 GLY A C 1
ATOM 715 O O . GLY A 1 96 ? 9.569 5.887 12.448 1.00 91.25 96 GLY A O 1
ATOM 716 N N . PHE A 1 97 ? 10.859 4.075 12.258 1.00 94.12 97 PHE A N 1
ATOM 717 C CA . PHE A 1 97 ? 10.622 3.911 10.824 1.00 94.12 97 PHE A CA 1
ATOM 718 C C . PHE A 1 97 ? 10.500 2.442 10.441 1.00 94.12 97 PHE A C 1
ATOM 720 O O . PHE A 1 97 ? 10.941 1.548 11.175 1.00 94.12 97 PHE A O 1
ATOM 727 N N . GLY A 1 98 ? 9.907 2.206 9.277 1.00 94.00 98 GLY A N 1
ATOM 728 C CA . GLY A 1 98 ? 9.612 0.875 8.790 1.00 94.00 98 GLY A CA 1
ATOM 729 C C . GLY A 1 98 ? 9.416 0.799 7.285 1.00 94.00 98 GLY A C 1
ATOM 730 O O . GLY A 1 98 ? 9.599 1.773 6.551 1.00 94.00 98 GLY A O 1
ATOM 731 N N . PHE A 1 99 ? 9.053 -0.402 6.846 1.00 95.12 99 PHE A N 1
ATOM 732 C CA . PHE A 1 99 ? 8.813 -0.733 5.449 1.00 95.12 99 PHE A CA 1
ATOM 733 C C . PHE A 1 99 ? 7.506 -1.511 5.289 1.00 95.12 99 PHE A C 1
ATOM 735 O O . PHE A 1 99 ? 7.223 -2.410 6.084 1.00 95.12 99 PHE A O 1
ATOM 742 N N . ILE A 1 100 ? 6.719 -1.184 4.264 1.00 94.38 100 ILE A N 1
ATOM 743 C CA . ILE A 1 100 ? 5.475 -1.875 3.900 1.00 94.38 100 ILE A CA 1
ATOM 744 C C . ILE A 1 100 ? 5.667 -2.587 2.567 1.00 94.38 100 ILE A C 1
ATOM 746 O O . ILE A 1 100 ? 6.108 -1.989 1.588 1.00 94.38 100 ILE A O 1
ATOM 750 N N . MET A 1 101 ? 5.275 -3.855 2.525 1.00 91.88 101 MET A N 1
ATOM 751 C CA . MET A 1 101 ? 5.170 -4.629 1.295 1.00 91.88 101 MET A CA 1
ATOM 752 C C . MET A 1 101 ? 3.768 -4.438 0.706 1.00 91.88 101 MET A C 1
ATOM 754 O O . MET A 1 101 ? 2.775 -4.803 1.343 1.00 91.88 101 MET A O 1
ATOM 758 N N . CYS A 1 102 ? 3.666 -3.867 -0.497 1.00 88.12 102 CYS A N 1
ATOM 759 C CA . CYS A 1 102 ? 2.378 -3.660 -1.163 1.00 88.12 102 CYS A CA 1
ATOM 760 C C . CYS A 1 102 ? 1.765 -5.008 -1.577 1.00 88.12 102 CYS A C 1
ATOM 762 O O . CYS A 1 102 ? 2.442 -5.857 -2.155 1.00 88.12 102 CYS A O 1
ATOM 764 N N . THR A 1 103 ? 0.479 -5.224 -1.293 1.00 81.81 103 THR A N 1
ATOM 765 C CA . THR A 1 103 ? -0.225 -6.449 -1.714 1.00 81.81 103 THR A CA 1
ATOM 766 C C . THR A 1 103 ? -0.854 -6.241 -3.096 1.00 81.81 103 THR A C 1
ATOM 768 O O . THR A 1 103 ? -1.302 -5.144 -3.414 1.00 81.81 103 THR A O 1
ATOM 771 N N . GLY A 1 104 ? -0.865 -7.275 -3.946 1.00 66.81 104 GLY A N 1
ATOM 772 C CA . GLY A 1 104 ? -1.488 -7.225 -5.281 1.00 66.81 104 GLY A CA 1
ATOM 773 C C . GLY A 1 104 ? -0.617 -6.663 -6.413 1.00 66.81 104 GLY A C 1
ATOM 774 O O . GLY A 1 104 ? -1.028 -6.714 -7.570 1.00 66.81 104 GLY A O 1
ATOM 775 N N . ASN A 1 105 ? 0.591 -6.178 -6.113 1.00 63.38 105 ASN A N 1
ATOM 776 C CA . ASN A 1 105 ? 1.561 -5.765 -7.125 1.00 63.38 105 ASN A CA 1
ATOM 777 C C . ASN A 1 105 ? 2.991 -6.046 -6.634 1.00 63.38 105 ASN A C 1
ATOM 779 O O . ASN A 1 105 ? 3.567 -5.249 -5.896 1.00 63.38 105 ASN A O 1
ATOM 783 N N . SER A 1 106 ? 3.540 -7.205 -7.014 1.00 58.44 106 SER A N 1
ATOM 784 C CA . SER A 1 106 ? 4.893 -7.644 -6.632 1.00 58.44 106 SER A CA 1
ATOM 785 C C . SER A 1 106 ? 6.008 -6.766 -7.199 1.00 58.44 106 SER A C 1
ATOM 787 O O . SER A 1 106 ? 7.150 -6.876 -6.757 1.00 58.44 106 SER A O 1
ATOM 789 N N . ASP A 1 107 ? 5.681 -5.909 -8.165 1.00 64.69 107 ASP A N 1
ATOM 790 C CA . ASP A 1 107 ? 6.641 -5.051 -8.856 1.00 64.69 107 ASP A CA 1
ATOM 791 C C . ASP A 1 107 ? 6.878 -3.736 -8.090 1.00 64.69 107 ASP A C 1
ATOM 793 O O . ASP A 1 107 ? 7.843 -3.017 -8.350 1.00 64.69 107 ASP A O 1
ATOM 797 N N . ILE A 1 108 ? 6.037 -3.433 -7.090 1.00 72.69 108 ILE A N 1
ATOM 798 C CA . ILE A 1 108 ? 6.217 -2.288 -6.195 1.00 72.69 108 ILE A CA 1
ATOM 799 C C . ILE A 1 108 ? 7.206 -2.676 -5.089 1.00 72.69 108 ILE A C 1
ATOM 801 O O . ILE A 1 108 ? 6.935 -3.556 -4.272 1.00 72.69 108 ILE A O 1
ATOM 805 N N . GLN A 1 109 ? 8.354 -1.996 -5.058 1.00 75.94 109 GLN A N 1
ATOM 806 C CA . GLN A 1 109 ? 9.354 -2.128 -3.992 1.00 75.94 109 GLN A CA 1
ATOM 807 C C . GLN A 1 109 ? 8.773 -1.771 -2.614 1.00 75.94 109 GLN A C 1
ATOM 809 O O . GLN A 1 109 ? 7.762 -1.077 -2.504 1.00 75.94 109 GLN A O 1
ATOM 814 N N . ASP A 1 110 ? 9.454 -2.207 -1.553 1.00 88.69 110 ASP A N 1
ATOM 815 C CA . ASP A 1 110 ? 9.053 -1.898 -0.181 1.00 88.69 110 ASP A CA 1
ATOM 816 C C . ASP A 1 110 ? 8.940 -0.379 0.043 1.00 88.69 110 ASP A C 1
ATOM 818 O O . ASP A 1 110 ? 9.897 0.381 -0.145 1.00 88.69 110 ASP A O 1
ATOM 822 N N . LEU A 1 111 ? 7.771 0.064 0.500 1.00 92.50 111 LEU A N 1
ATOM 823 C CA . LEU A 1 111 ? 7.489 1.471 0.750 1.00 92.50 111 LEU A CA 1
ATOM 824 C C . LEU A 1 111 ? 7.979 1.876 2.133 1.00 92.50 111 LEU A C 1
ATOM 826 O O . LEU A 1 111 ? 7.621 1.266 3.138 1.00 92.50 111 LEU A O 1
ATOM 830 N N . TYR A 1 112 ? 8.780 2.933 2.175 1.00 94.31 112 TYR A N 1
ATOM 831 C CA . TYR A 1 112 ? 9.264 3.520 3.419 1.00 94.31 112 TYR A CA 1
ATOM 832 C C . TYR A 1 112 ? 8.163 4.319 4.118 1.00 94.31 112 TYR A C 1
ATOM 834 O O . TYR A 1 112 ? 7.387 5.014 3.458 1.00 94.31 112 TYR A O 1
ATOM 842 N N . PHE A 1 113 ? 8.136 4.254 5.447 1.00 95.00 113 PHE A N 1
ATOM 843 C CA . PHE A 1 113 ? 7.307 5.113 6.286 1.00 95.00 113 PHE A CA 1
ATO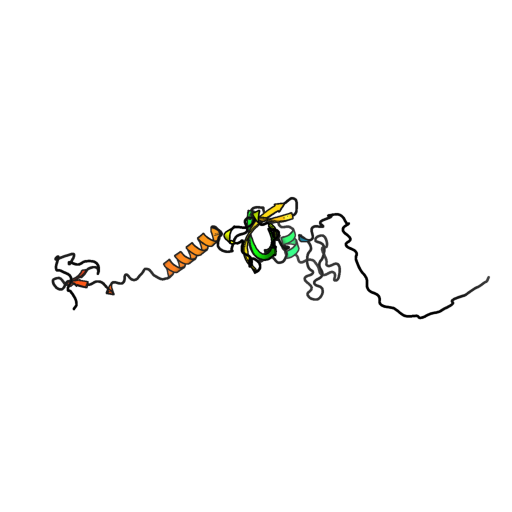M 844 C C . PHE A 1 113 ? 8.012 5.439 7.602 1.00 95.00 113 PHE A C 1
ATOM 846 O O . PHE A 1 113 ? 8.835 4.666 8.104 1.00 95.00 113 PHE A O 1
ATOM 853 N N . THR A 1 114 ? 7.642 6.569 8.188 1.00 94.50 114 THR A N 1
ATOM 854 C CA . THR A 1 114 ? 8.068 6.986 9.524 1.00 94.50 114 THR A CA 1
ATOM 855 C C . THR A 1 114 ? 6.899 6.957 10.501 1.00 94.50 114 THR A C 1
ATOM 857 O O . THR A 1 114 ? 5.735 6.854 10.113 1.00 94.50 114 THR A O 1
ATOM 860 N N . ARG A 1 115 ? 7.198 7.062 11.795 1.00 93.50 115 ARG A N 1
ATOM 861 C CA . ARG A 1 115 ? 6.217 7.080 12.881 1.00 93.50 115 ARG A CA 1
ATOM 862 C C . ARG A 1 115 ? 5.180 8.184 12.691 1.00 93.50 115 ARG A C 1
ATOM 864 O O . ARG A 1 115 ? 4.020 7.968 13.018 1.00 93.50 115 ARG A O 1
ATOM 871 N N . GLU A 1 116 ? 5.575 9.335 12.149 1.00 93.06 116 GLU A N 1
ATOM 872 C CA . GLU A 1 116 ? 4.653 10.447 11.870 1.00 93.06 116 GLU A CA 1
ATOM 873 C C . GLU A 1 116 ? 3.591 10.092 10.819 1.00 93.06 116 GLU A C 1
ATOM 875 O O . GLU A 1 116 ? 2.529 10.707 10.769 1.00 93.06 116 GLU A O 1
ATOM 880 N N . ASN A 1 117 ? 3.866 9.103 9.967 1.00 93.00 117 ASN A N 1
ATOM 881 C CA . ASN A 1 117 ? 2.945 8.639 8.938 1.00 93.00 117 ASN A CA 1
ATOM 882 C C . ASN A 1 117 ? 2.042 7.491 9.402 1.00 93.00 117 ASN A C 1
ATOM 884 O O . ASN A 1 117 ? 1.274 6.984 8.586 1.00 93.00 117 ASN A O 1
ATOM 888 N N . VAL A 1 118 ? 2.117 7.085 10.672 1.00 92.94 118 VAL A N 1
ATOM 889 C CA . VAL A 1 118 ? 1.401 5.929 11.219 1.00 92.94 118 VAL A CA 1
ATOM 890 C C . VAL A 1 118 ? 0.332 6.368 12.213 1.00 92.94 118 VAL A C 1
ATOM 892 O O . VAL A 1 118 ? 0.587 7.153 13.125 1.00 92.94 118 VAL A O 1
ATOM 895 N N . SER A 1 119 ? -0.873 5.817 12.063 1.00 90.31 119 SER A N 1
ATOM 896 C CA . SER A 1 119 ? -1.962 5.976 13.026 1.00 90.31 119 SER A CA 1
ATOM 897 C C . SER A 1 119 ? -1.535 5.494 14.411 1.00 90.31 119 SER A C 1
ATOM 899 O O . SER A 1 119 ? -0.967 4.412 14.560 1.00 90.31 119 SER A O 1
ATOM 901 N N . SER A 1 120 ? -1.883 6.250 15.451 1.00 87.06 120 SER A N 1
ATOM 902 C CA . SER A 1 120 ? -1.584 5.889 16.841 1.00 87.06 120 SER A CA 1
ATOM 903 C C . SER A 1 120 ? -2.126 4.515 17.248 1.00 87.06 120 SER A C 1
ATOM 905 O O . SER A 1 120 ? -1.541 3.874 18.114 1.00 87.06 120 SER A O 1
ATOM 907 N N . ARG A 1 121 ? -3.192 4.035 16.593 1.00 84.19 121 ARG A N 1
ATOM 908 C CA . ARG A 1 121 ? -3.794 2.707 16.815 1.00 84.19 121 ARG A CA 1
ATOM 909 C C . ARG A 1 121 ? -2.898 1.548 16.381 1.00 84.19 121 ARG A C 1
ATOM 911 O O . ARG A 1 121 ? -3.015 0.463 16.930 1.00 84.19 121 ARG A O 1
ATOM 918 N N . LEU A 1 122 ? -2.010 1.790 15.420 1.00 88.12 122 LEU A N 1
ATOM 919 C CA . LEU A 1 122 ? -1.092 0.794 14.871 1.00 88.12 122 LEU A CA 1
ATOM 920 C C . LEU A 1 122 ? 0.277 0.813 15.579 1.00 88.12 122 LEU A C 1
ATOM 922 O O . LEU A 1 122 ? 1.116 -0.054 15.363 1.00 88.12 122 LEU A O 1
ATOM 926 N N . LEU A 1 123 ? 0.547 1.799 16.441 1.00 87.19 123 LEU A N 1
ATOM 927 C CA . LEU A 1 123 ? 1.834 1.927 17.128 1.00 87.19 123 LEU A CA 1
ATOM 928 C C . LEU A 1 123 ? 1.945 0.956 18.319 1.00 87.19 123 LEU A C 1
ATOM 930 O O . LEU A 1 123 ? 1.883 1.374 19.474 1.00 87.19 123 LEU A O 1
ATOM 934 N N . HIS A 1 124 ? 2.167 -0.330 18.038 1.00 83.00 124 HIS A N 1
ATOM 935 C CA . HIS A 1 124 ? 2.478 -1.366 19.031 1.00 83.00 124 HIS A CA 1
ATOM 936 C C . HIS A 1 124 ? 3.782 -2.123 18.684 1.00 83.00 124 HIS A C 1
ATOM 938 O O . HIS A 1 124 ? 4.261 -2.043 17.550 1.00 83.00 124 HIS A O 1
ATOM 944 N N . PRO A 1 125 ? 4.407 -2.833 19.648 1.00 76.00 125 PRO A N 1
ATOM 945 C CA . PRO A 1 125 ? 5.677 -3.541 19.436 1.00 76.00 125 PRO A CA 1
ATOM 946 C C . PRO A 1 125 ? 5.634 -4.621 18.345 1.00 76.00 125 PRO A C 1
ATOM 948 O O . PRO A 1 125 ? 6.633 -4.834 17.663 1.00 76.00 125 PRO A O 1
ATOM 951 N N . ASP A 1 126 ? 4.470 -5.240 18.150 1.00 81.88 126 ASP A N 1
ATOM 952 C CA . ASP A 1 126 ? 4.254 -6.363 17.226 1.00 81.88 126 ASP A CA 1
ATOM 953 C C . ASP A 1 126 ? 3.708 -5.926 15.857 1.00 81.88 126 ASP A C 1
ATOM 955 O O . ASP A 1 126 ? 3.039 -6.690 15.172 1.00 81.88 126 ASP A O 1
ATOM 959 N N . MET A 1 127 ? 3.965 -4.676 15.458 1.00 86.12 127 MET A N 1
ATOM 960 C CA . MET A 1 127 ? 3.483 -4.126 14.187 1.00 86.12 127 MET A CA 1
ATOM 961 C C . MET A 1 127 ? 3.898 -4.942 12.939 1.00 86.12 127 MET A C 1
ATOM 963 O O . MET A 1 127 ? 3.114 -5.023 11.992 1.00 86.12 127 MET A O 1
ATOM 967 N N . PRO A 1 128 ? 5.110 -5.535 12.858 1.00 92.38 128 PRO A N 1
ATOM 968 C CA . PRO A 1 128 ? 5.473 -6.380 11.722 1.00 92.38 128 PRO A CA 1
ATOM 969 C C . PRO A 1 128 ? 4.504 -7.557 11.536 1.00 92.38 128 PRO A C 1
ATOM 971 O O . PRO A 1 128 ? 4.245 -8.315 12.463 1.00 92.38 128 PRO A O 1
ATOM 974 N N . GLY A 1 129 ? 4.008 -7.737 10.312 1.00 88.38 129 GLY A N 1
ATOM 975 C CA . GLY A 1 129 ? 3.002 -8.743 9.964 1.00 88.38 129 GLY A CA 1
ATOM 976 C C . GLY A 1 129 ? 1.562 -8.218 9.933 1.00 88.38 129 GLY A C 1
ATOM 977 O O . GLY A 1 129 ? 0.695 -8.879 9.358 1.00 88.38 129 GLY A O 1
ATOM 978 N N . GLU A 1 130 ? 1.297 -7.019 10.461 1.00 89.94 130 GLU A N 1
ATOM 979 C CA . GLU A 1 130 ? -0.022 -6.388 10.377 1.00 89.94 130 GLU A CA 1
ATOM 980 C C . GLU A 1 130 ? -0.395 -6.043 8.931 1.00 89.94 130 GLU A C 1
ATOM 982 O O . GLU A 1 130 ? 0.419 -5.533 8.151 1.00 89.94 130 GLU A O 1
ATOM 987 N N . ARG A 1 131 ? -1.661 -6.288 8.576 1.00 91.62 131 ARG A N 1
ATOM 988 C CA . ARG A 1 131 ? -2.243 -5.792 7.327 1.00 91.62 131 ARG A CA 1
ATOM 989 C C . ARG A 1 131 ? -2.671 -4.347 7.508 1.00 91.62 131 ARG A C 1
ATOM 991 O O . ARG A 1 131 ? -3.411 -4.019 8.431 1.00 91.62 131 ARG A O 1
ATOM 998 N N . VAL A 1 132 ? -2.255 -3.504 6.575 1.00 93.56 132 VAL A N 1
ATOM 999 C CA . VAL A 1 132 ? -2.454 -2.059 6.643 1.00 93.56 132 VAL A CA 1
ATOM 1000 C C . VAL A 1 132 ? -3.012 -1.506 5.346 1.00 93.56 132 VAL A C 1
ATOM 1002 O O . VAL A 1 132 ? -2.759 -2.030 4.260 1.00 93.56 132 VAL A O 1
ATOM 1005 N N . THR A 1 133 ? -3.727 -0.400 5.476 1.00 93.69 133 THR A N 1
ATOM 1006 C CA . THR A 1 133 ? -4.099 0.490 4.380 1.00 93.69 133 THR A CA 1
ATOM 1007 C C . THR A 1 133 ? -3.251 1.757 4.494 1.00 93.69 133 THR A C 1
ATOM 1009 O O . THR A 1 133 ? -2.997 2.233 5.598 1.00 93.69 133 THR A O 1
ATOM 1012 N N . PHE A 1 134 ? -2.802 2.318 3.378 1.00 93.06 134 PHE A N 1
ATOM 1013 C CA . PHE A 1 134 ? -1.977 3.527 3.347 1.00 93.06 134 PHE A CA 1
ATOM 1014 C C . PHE A 1 134 ? -2.227 4.321 2.065 1.00 93.06 134 PHE A C 1
ATOM 1016 O O . PHE A 1 134 ? -2.786 3.810 1.100 1.00 93.06 134 PHE A O 1
ATOM 1023 N N . GLU A 1 135 ? -1.802 5.574 2.046 1.00 93.81 135 GLU A N 1
ATOM 1024 C CA . GLU A 1 135 ? -1.859 6.459 0.889 1.00 93.81 135 GLU A CA 1
ATOM 1025 C C . GLU A 1 135 ? -0.466 6.653 0.290 1.00 93.81 135 GLU A C 1
ATOM 1027 O O . GLU A 1 135 ? 0.527 6.792 1.008 1.00 93.81 135 GLU A O 1
ATOM 1032 N N . ILE A 1 136 ? -0.381 6.691 -1.038 1.00 92.56 136 ILE A N 1
ATOM 1033 C CA . ILE A 1 136 ? 0.869 6.988 -1.736 1.00 92.56 136 ILE A CA 1
ATOM 1034 C C . ILE A 1 136 ? 1.266 8.447 -1.493 1.00 92.56 136 ILE A C 1
ATOM 1036 O O . ILE A 1 136 ? 0.525 9.376 -1.815 1.00 92.56 136 ILE A O 1
ATOM 1040 N N . GLY A 1 137 ? 2.464 8.649 -0.951 1.00 92.19 137 GLY A N 1
ATOM 1041 C CA . GLY A 1 137 ? 3.141 9.937 -0.861 1.00 92.19 137 GLY A CA 1
ATOM 1042 C C . GLY A 1 137 ? 4.421 9.957 -1.693 1.00 92.19 137 GLY A C 1
ATOM 1043 O O . GLY A 1 137 ? 4.979 8.913 -2.024 1.00 92.19 137 GLY A O 1
ATOM 1044 N N . TYR A 1 138 ? 4.903 11.160 -1.997 1.00 90.50 138 TYR A N 1
ATOM 1045 C CA . TYR A 1 138 ? 6.174 11.369 -2.687 1.00 90.50 138 TYR A CA 1
ATOM 1046 C C . TYR A 1 138 ? 7.058 12.334 -1.895 1.00 90.50 138 TYR A C 1
ATOM 1048 O O . TYR A 1 138 ? 6.588 13.375 -1.423 1.00 90.50 138 TYR A O 1
ATOM 1056 N N . GLU A 1 139 ? 8.337 11.986 -1.778 1.00 86.50 139 GLU A N 1
ATOM 1057 C CA . GLU A 1 139 ? 9.419 12.859 -1.318 1.00 86.50 139 GLU A CA 1
ATOM 1058 C C . GLU A 1 139 ? 10.479 12.943 -2.417 1.00 86.50 139 GLU A C 1
ATOM 1060 O O . GLU A 1 139 ? 11.231 11.999 -2.676 1.00 86.50 139 GLU A O 1
ATOM 1065 N N . GLY A 1 140 ? 10.488 14.063 -3.142 1.00 84.81 140 GLY A N 1
ATOM 1066 C CA . GLY A 1 140 ? 11.257 14.179 -4.377 1.00 84.81 140 GLY A CA 1
ATOM 1067 C C . GLY A 1 140 ? 10.800 13.136 -5.401 1.00 84.81 140 GLY A C 1
ATOM 1068 O O . GLY A 1 140 ? 9.667 13.182 -5.872 1.00 84.81 140 GLY A O 1
ATOM 1069 N N . ARG A 1 141 ? 11.684 12.190 -5.743 1.00 78.12 141 ARG A N 1
ATOM 1070 C CA . ARG A 1 141 ? 11.392 11.081 -6.672 1.00 78.12 141 ARG A CA 1
ATOM 1071 C C . ARG A 1 141 ? 11.007 9.772 -5.975 1.00 78.12 141 ARG A C 1
ATOM 1073 O O . ARG A 1 141 ? 10.656 8.816 -6.657 1.00 78.12 141 ARG A O 1
ATOM 1080 N N . ARG A 1 142 ? 11.084 9.703 -4.642 1.00 83.19 142 ARG A N 1
ATOM 1081 C CA . ARG A 1 142 ? 10.854 8.470 -3.884 1.00 83.19 142 ARG A CA 1
ATOM 1082 C C . ARG A 1 142 ? 9.393 8.354 -3.462 1.00 83.19 142 ARG A C 1
ATOM 1084 O O . ARG A 1 142 ? 8.845 9.283 -2.872 1.00 83.19 142 ARG A O 1
ATOM 1091 N N . MET A 1 143 ? 8.796 7.193 -3.718 1.00 88.31 143 MET A N 1
ATOM 1092 C CA . MET A 1 143 ? 7.493 6.824 -3.165 1.00 88.31 143 MET A CA 1
ATOM 1093 C C . MET A 1 143 ? 7.628 6.428 -1.692 1.00 88.31 143 MET A C 1
ATOM 1095 O O . MET A 1 143 ? 8.508 5.645 -1.325 1.00 88.31 143 MET A O 1
ATOM 1099 N N . ILE A 1 144 ? 6.733 6.953 -0.862 1.00 93.25 144 ILE A N 1
ATOM 1100 C CA . ILE A 1 144 ? 6.623 6.649 0.567 1.00 93.25 144 ILE A CA 1
ATOM 1101 C C . ILE A 1 144 ? 5.170 6.328 0.920 1.00 93.25 144 ILE A C 1
ATOM 1103 O O . ILE A 1 144 ? 4.247 6.730 0.207 1.00 93.25 144 ILE A O 1
ATOM 1107 N N . ALA A 1 145 ? 4.955 5.624 2.025 1.00 94.56 145 ALA A N 1
ATOM 1108 C CA . ALA A 1 145 ? 3.618 5.383 2.547 1.00 94.56 145 ALA A CA 1
ATOM 1109 C C . ALA A 1 145 ? 3.241 6.474 3.560 1.00 94.56 145 ALA A C 1
ATOM 1111 O O . ALA A 1 145 ? 3.944 6.709 4.542 1.00 94.56 145 ALA A O 1
ATOM 1112 N N . ARG A 1 146 ? 2.113 7.143 3.313 1.00 95.06 146 ARG A N 1
ATOM 1113 C CA . ARG A 1 146 ? 1.489 8.128 4.205 1.00 95.06 146 ARG A CA 1
ATOM 1114 C C . ARG A 1 146 ? 0.174 7.580 4.749 1.00 95.06 146 ARG A C 1
ATOM 1116 O O . ARG A 1 146 ? -0.395 6.663 4.169 1.00 95.06 146 ARG A O 1
ATOM 1123 N N . ASN A 1 147 ? -0.317 8.151 5.848 1.00 93.19 147 ASN A N 1
ATOM 1124 C CA . ASN A 1 147 ? -1.604 7.776 6.447 1.00 93.19 147 ASN A CA 1
ATOM 1125 C C . ASN A 1 147 ? -1.758 6.249 6.656 1.00 93.19 147 ASN A C 1
ATOM 1127 O O . ASN A 1 147 ? -2.775 5.655 6.294 1.00 93.19 147 ASN A O 1
ATOM 1131 N N . VAL A 1 148 ? -0.713 5.601 7.180 1.00 94.56 148 VAL A N 1
ATOM 1132 C CA . VAL A 1 148 ? -0.679 4.157 7.430 1.00 94.56 148 VAL A CA 1
ATOM 1133 C C . VAL A 1 148 ? -1.610 3.832 8.594 1.00 94.56 148 VAL A C 1
ATOM 1135 O O . VAL A 1 148 ? -1.456 4.353 9.701 1.00 94.56 148 VAL A O 1
ATOM 1138 N N . ARG A 1 149 ? -2.577 2.953 8.349 1.00 92.75 149 ARG A N 1
ATOM 1139 C CA . ARG A 1 149 ? -3.639 2.580 9.289 1.00 92.75 149 ARG A CA 1
ATOM 1140 C C . ARG A 1 149 ? -3.924 1.078 9.227 1.00 92.75 149 ARG A C 1
ATOM 1142 O O . ARG A 1 149 ? -3.655 0.471 8.188 1.00 92.75 149 ARG A O 1
ATOM 1149 N N . PRO A 1 150 ? -4.493 0.483 10.289 1.00 91.12 150 PRO A N 1
ATOM 1150 C CA . PRO A 1 150 ? -4.971 -0.893 10.243 1.00 91.12 150 PRO A CA 1
ATOM 1151 C C . PRO A 1 150 ? -5.925 -1.112 9.063 1.00 91.12 150 PRO A C 1
ATOM 1153 O O . PRO A 1 150 ? -6.743 -0.247 8.722 1.00 91.12 150 PRO A O 1
ATOM 1156 N N . PHE A 1 151 ? -5.804 -2.263 8.408 1.00 85.88 151 PHE A N 1
ATOM 1157 C CA . PHE A 1 151 ? -6.676 -2.624 7.295 1.00 85.88 151 PHE A CA 1
ATOM 1158 C C . PHE A 1 151 ? -8.135 -2.745 7.770 1.00 85.88 151 PHE A C 1
ATOM 1160 O O . PHE A 1 151 ? -8.415 -3.441 8.743 1.00 85.88 151 PHE A O 1
ATOM 1167 N N . GLY A 1 152 ? -9.067 -2.074 7.085 1.00 72.12 152 GLY A N 1
ATOM 1168 C CA . GLY A 1 152 ? -10.488 -2.026 7.462 1.00 72.12 152 GLY A CA 1
ATOM 1169 C C . GLY A 1 152 ? -10.928 -0.772 8.232 1.00 72.12 152 GLY A C 1
ATOM 1170 O O . GLY A 1 152 ? -12.125 -0.584 8.434 1.00 72.12 152 GLY A O 1
ATOM 1171 N N . GLU A 1 153 ? -10.004 0.120 8.611 1.00 65.31 153 GLU A N 1
ATOM 1172 C CA . GLU A 1 153 ? -10.332 1.426 9.218 1.00 65.31 153 GLU A CA 1
ATOM 1173 C C . GLU A 1 153 ? -10.502 2.566 8.191 1.00 65.31 153 GLU A C 1
ATOM 1175 O O . GLU A 1 153 ? -10.677 3.732 8.558 1.00 65.31 153 GLU A O 1
ATOM 1180 N N . ASP A 1 154 ? -10.450 2.291 6.887 1.00 62.41 154 ASP A N 1
ATOM 1181 C CA . ASP A 1 154 ? -10.748 3.310 5.886 1.00 62.41 154 ASP A CA 1
ATOM 1182 C C . ASP A 1 154 ? -12.253 3.528 5.726 1.00 62.41 154 ASP A C 1
ATOM 1184 O O . ASP A 1 154 ? -13.028 2.581 5.677 1.00 62.41 154 ASP A O 1
ATOM 1188 N N . LYS A 1 155 ? -12.683 4.796 5.631 1.00 60.03 155 LYS A N 1
ATOM 1189 C CA . LYS A 1 155 ? -14.107 5.171 5.514 1.00 60.03 155 LYS A CA 1
ATOM 1190 C C . LYS A 1 155 ? -14.827 4.411 4.396 1.00 60.03 155 LYS A C 1
ATOM 1192 O O . LYS A 1 155 ? -16.012 4.140 4.529 1.00 60.03 155 LYS A O 1
ATOM 1197 N N . HIS A 1 156 ? -14.121 4.079 3.313 1.00 57.88 156 HIS A N 1
ATOM 1198 C CA . HIS A 1 156 ? -14.674 3.347 2.176 1.00 57.88 156 HIS A CA 1
ATOM 1199 C C . HIS A 1 156 ? -14.901 1.867 2.511 1.00 57.88 156 HIS A C 1
ATOM 1201 O O . HIS A 1 156 ? -15.995 1.357 2.289 1.00 57.88 156 HIS A O 1
ATOM 1207 N N . THR A 1 157 ? -13.923 1.200 3.126 1.00 62.19 157 THR A N 1
ATOM 1208 C CA . THR A 1 157 ? -14.051 -0.189 3.585 1.00 62.19 157 THR A CA 1
ATOM 1209 C C . THR A 1 157 ? -14.983 -0.313 4.781 1.00 62.19 157 THR A C 1
ATOM 1211 O O . THR A 1 157 ? -15.776 -1.240 4.813 1.00 62.19 157 THR A O 1
ATOM 1214 N N . GLN A 1 158 ? -14.992 0.631 5.722 1.00 59.94 158 GLN A N 1
ATOM 1215 C CA . GLN A 1 158 ? -15.938 0.639 6.837 1.00 59.94 158 GLN A CA 1
ATOM 1216 C C . GLN A 1 158 ? -17.371 0.881 6.344 1.00 59.94 158 GLN A C 1
ATOM 1218 O O . GLN A 1 158 ? -18.280 0.181 6.779 1.00 59.94 158 GLN A O 1
ATOM 1223 N N . ALA A 1 159 ? -17.581 1.789 5.381 1.00 61.53 159 ALA A N 1
ATOM 1224 C CA . ALA A 1 159 ? -18.872 1.946 4.713 1.00 61.53 159 ALA A CA 1
ATOM 1225 C C . ALA A 1 159 ? -19.262 0.687 3.928 1.00 61.53 159 ALA A C 1
ATOM 1227 O O . ALA A 1 159 ? -20.414 0.279 3.999 1.00 61.53 159 ALA A O 1
ATOM 1228 N N . ALA A 1 160 ? -18.326 0.027 3.241 1.00 62.59 160 ALA A N 1
ATOM 1229 C CA . ALA A 1 160 ? -18.581 -1.220 2.523 1.00 62.59 160 ALA A CA 1
ATOM 1230 C C . ALA A 1 160 ? -18.849 -2.406 3.466 1.00 62.59 160 ALA A C 1
ATOM 1232 O O . ALA A 1 160 ? -19.712 -3.228 3.175 1.00 62.59 160 ALA A O 1
ATOM 1233 N N . MET A 1 161 ? -18.171 -2.489 4.612 1.00 60.78 161 MET A N 1
ATOM 1234 C CA . MET A 1 161 ? -18.384 -3.498 5.654 1.00 60.78 161 MET A CA 1
ATOM 1235 C C . MET A 1 161 ? -19.703 -3.261 6.386 1.00 60.78 161 MET A C 1
ATOM 1237 O O . MET A 1 161 ? -20.444 -4.214 6.608 1.00 60.78 161 MET A O 1
ATOM 1241 N N . LEU A 1 162 ? -20.043 -2.009 6.706 1.00 64.19 162 LEU A N 1
ATOM 1242 C CA . LEU A 1 162 ? -21.352 -1.635 7.242 1.00 64.19 162 LEU A CA 1
ATOM 1243 C C . LEU A 1 162 ? -22.453 -1.882 6.210 1.00 64.19 162 LEU A C 1
ATOM 1245 O O . LEU A 1 162 ? -23.481 -2.438 6.562 1.00 64.19 162 LEU A O 1
ATOM 1249 N N . ALA A 1 163 ? -22.238 -1.555 4.936 1.00 63.22 163 ALA A N 1
ATOM 1250 C CA . ALA A 1 163 ? -23.178 -1.843 3.856 1.00 63.22 163 ALA A CA 1
ATOM 1251 C C . ALA A 1 163 ? -23.337 -3.351 3.633 1.00 63.22 163 ALA A C 1
ATOM 1253 O O . ALA A 1 163 ? -24.454 -3.807 3.439 1.00 63.22 163 ALA A O 1
ATOM 1254 N N . SER A 1 164 ? -22.262 -4.136 3.733 1.00 64.44 164 SER A N 1
ATOM 1255 C CA . SER A 1 164 ? -22.304 -5.602 3.636 1.00 64.44 164 SER A CA 1
ATOM 1256 C C . SER A 1 164 ? -22.955 -6.233 4.864 1.00 64.44 164 SER A C 1
ATOM 1258 O O . SER A 1 164 ? -23.698 -7.195 4.728 1.00 64.44 164 SER A O 1
ATOM 1260 N N . SER A 1 165 ? -22.747 -5.663 6.052 1.00 64.69 165 SER A N 1
ATOM 1261 C CA . SER A 1 165 ? -23.409 -6.084 7.293 1.00 64.69 165 SER A CA 1
ATOM 1262 C C . SER A 1 165 ? -24.893 -5.717 7.284 1.00 64.69 165 SER A C 1
ATOM 1264 O O . SER A 1 165 ? -25.725 -6.518 7.693 1.00 64.69 165 SER A O 1
ATOM 1266 N N . ASN A 1 166 ? -25.241 -4.539 6.763 1.00 66.81 166 ASN A N 1
ATOM 1267 C CA . ASN A 1 166 ? -26.617 -4.085 6.579 1.00 66.81 166 ASN A CA 1
ATOM 1268 C C . ASN A 1 166 ? -27.316 -4.870 5.464 1.00 66.81 166 ASN A C 1
ATOM 1270 O O . ASN A 1 166 ? -28.478 -5.219 5.624 1.00 66.81 166 ASN A O 1
ATOM 1274 N N . LYS A 1 167 ? -26.611 -5.226 4.384 1.00 65.50 167 LYS A N 1
ATOM 1275 C CA . LYS A 1 167 ? -27.096 -6.122 3.326 1.00 65.50 167 LYS A CA 1
ATOM 1276 C C . LYS A 1 167 ? -27.314 -7.534 3.866 1.00 65.50 167 LYS A C 1
ATOM 1278 O O . LYS A 1 167 ? -28.394 -8.074 3.696 1.00 65.50 167 LYS A O 1
ATOM 1283 N N . ALA A 1 168 ? -26.360 -8.077 4.619 1.00 58.62 168 ALA A N 1
ATOM 1284 C CA . ALA A 1 168 ? -26.506 -9.360 5.303 1.00 58.62 168 ALA A CA 1
ATOM 1285 C C . ALA A 1 168 ? -27.577 -9.333 6.406 1.00 58.62 168 ALA A C 1
ATOM 1287 O O . ALA A 1 168 ? -28.060 -10.387 6.800 1.00 58.62 168 ALA A O 1
ATOM 1288 N N . ARG A 1 169 ? -27.942 -8.158 6.936 1.00 58.72 169 ARG A N 1
ATOM 1289 C CA . ARG A 1 169 ? -29.085 -7.979 7.843 1.00 58.72 169 ARG A CA 1
ATOM 1290 C C . ARG A 1 169 ? -30.406 -7.884 7.075 1.00 58.72 169 ARG A C 1
ATOM 1292 O O . ARG A 1 169 ? -31.387 -8.447 7.531 1.00 58.72 169 ARG A O 1
ATOM 1299 N N . TYR A 1 170 ? -30.417 -7.226 5.917 1.00 57.28 170 TYR A N 1
ATOM 1300 C CA . TYR A 1 170 ? -31.576 -7.122 5.026 1.00 57.28 170 TYR A CA 1
ATOM 1301 C C . TYR A 1 170 ? -31.928 -8.471 4.374 1.00 57.28 170 TYR A C 1
ATOM 1303 O O . TYR A 1 170 ? -33.097 -8.820 4.265 1.00 57.28 170 TYR A O 1
ATOM 1311 N N . GLU A 1 171 ? -30.920 -9.263 4.002 1.00 59.09 171 GLU A N 1
ATOM 1312 C CA . GLU A 1 171 ? -31.079 -10.599 3.411 1.00 59.09 171 GLU A CA 1
ATOM 1313 C C . GLU A 1 171 ? -31.431 -11.681 4.448 1.00 59.09 171 GLU A C 1
ATOM 1315 O O . GLU A 1 171 ? -32.018 -12.697 4.088 1.00 59.09 171 GLU A O 1
ATOM 1320 N N . ARG A 1 172 ? -31.136 -11.470 5.742 1.00 55.03 172 ARG A N 1
ATOM 1321 C CA . ARG A 1 172 ? -31.452 -12.422 6.830 1.00 55.03 172 ARG A CA 1
ATOM 1322 C C . ARG A 1 172 ? -32.865 -12.269 7.400 1.00 55.03 172 ARG A C 1
ATOM 1324 O O . ARG A 1 172 ? -33.117 -12.686 8.525 1.00 55.03 172 ARG A O 1
ATOM 1331 N N . GLY A 1 173 ? -33.775 -11.724 6.604 1.00 46.53 173 GLY A N 1
ATOM 1332 C CA . GLY A 1 173 ? -35.191 -11.695 6.923 1.00 46.53 173 GLY A CA 1
ATOM 1333 C C . GLY A 1 173 ? -35.592 -10.448 7.696 1.00 46.53 173 GLY A C 1
ATOM 1334 O O . GLY A 1 173 ? -35.047 -10.108 8.743 1.00 46.53 173 GLY A O 1
ATOM 1335 N N . TYR A 1 174 ? -36.600 -9.784 7.142 1.00 48.28 174 TYR A N 1
ATOM 1336 C CA . TYR A 1 174 ? -37.692 -9.201 7.906 1.00 48.28 174 TYR A CA 1
ATOM 1337 C C . TYR A 1 174 ? -37.967 -10.134 9.094 1.00 48.28 174 TYR A C 1
ATOM 1339 O O . TYR A 1 174 ? -38.344 -11.281 8.857 1.00 48.28 174 TYR A O 1
ATOM 1347 N N . ASP A 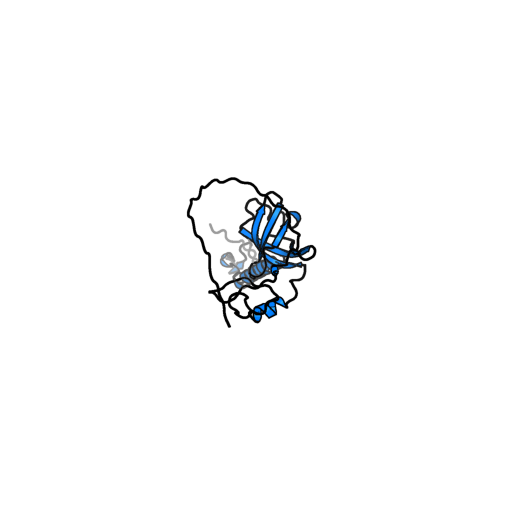1 175 ? -37.655 -9.691 10.318 1.00 51.91 175 ASP A N 1
ATOM 1348 C CA . ASP A 1 175 ? -38.057 -10.378 11.549 1.00 51.91 175 ASP A CA 1
ATOM 1349 C C . ASP A 1 175 ? -39.518 -10.782 11.338 1.00 51.91 175 ASP A C 1
ATOM 1351 O O . ASP A 1 175 ? -40.392 -9.925 11.171 1.00 51.91 175 ASP A O 1
ATOM 1355 N N . GLU A 1 176 ? -39.766 -12.083 11.227 1.00 56.41 176 GLU A N 1
ATOM 1356 C CA . GLU A 1 176 ? -41.091 -12.623 11.444 1.00 56.41 176 GLU A CA 1
ATOM 1357 C C . GLU A 1 176 ? -41.411 -12.188 12.869 1.00 56.41 176 GLU A C 1
ATOM 1359 O O . GLU A 1 176 ? -40.835 -12.718 13.816 1.00 56.41 176 GLU A O 1
ATOM 1364 N N . GLU A 1 177 ? -42.166 -11.091 12.999 1.00 61.78 177 GLU A N 1
ATOM 1365 C CA . GLU A 1 177 ? -42.521 -10.484 14.277 1.00 61.78 177 GLU A CA 1
ATOM 1366 C C . GLU A 1 177 ? -42.926 -11.634 15.201 1.00 61.78 177 GLU A C 1
ATOM 1368 O O . GLU A 1 177 ? -43.870 -12.354 14.877 1.00 61.78 177 GLU A O 1
ATOM 1373 N N . ASP A 1 178 ? -42.143 -11.892 16.261 1.00 63.56 178 ASP A N 1
ATOM 1374 C CA . ASP A 1 178 ? -42.334 -13.025 17.178 1.00 63.56 178 ASP A CA 1
ATOM 1375 C C . ASP A 1 178 ? -43.656 -12.838 17.938 1.00 63.56 178 ASP A C 1
ATOM 1377 O O . ASP A 1 178 ? -43.713 -12.419 19.097 1.00 63.56 178 ASP A O 1
ATOM 1381 N N . THR A 1 179 ? -44.748 -13.122 17.232 1.00 64.44 179 THR A N 1
ATOM 1382 C CA . THR A 1 179 ? -46.134 -13.046 17.691 1.00 64.44 179 THR A CA 1
ATOM 1383 C C . THR A 1 179 ? -46.457 -14.178 18.661 1.00 64.44 179 THR A C 1
ATOM 1385 O O . THR A 1 179 ? -47.517 -14.159 19.283 1.00 64.44 179 THR A O 1
ATOM 1388 N N . SER A 1 180 ? -45.530 -15.122 18.877 1.00 66.88 180 SER A N 1
ATOM 1389 C CA . SER A 1 180 ? -45.642 -16.193 19.878 1.00 66.88 180 SER A CA 1
ATOM 1390 C C . SER A 1 180 ? -45.788 -15.643 21.295 1.00 66.88 180 SER A C 1
ATOM 1392 O O . SER A 1 180 ? -46.262 -16.337 22.193 1.00 66.88 180 SER A O 1
ATOM 1394 N N . ARG A 1 181 ? -45.360 -14.395 21.512 1.00 73.88 181 ARG A N 1
ATOM 1395 C CA . ARG A 1 181 ? -45.451 -13.718 22.805 1.00 73.88 181 ARG A CA 1
ATOM 1396 C C . ARG A 1 181 ? -46.750 -12.930 22.990 1.00 73.88 181 ARG A C 1
ATOM 1398 O O . ARG A 1 181 ? -47.020 -12.458 24.095 1.00 73.88 181 ARG A O 1
ATOM 1405 N N . ASP A 1 182 ? -47.559 -12.770 21.953 1.00 88.88 182 ASP A N 1
ATOM 1406 C CA . ASP A 1 182 ? -48.841 -12.083 22.068 1.00 88.88 182 ASP A CA 1
ATOM 1407 C C . ASP A 1 182 ? -49.869 -12.948 22.803 1.00 88.88 182 ASP A C 1
ATOM 1409 O O . ASP A 1 182 ? -49.762 -14.170 22.869 1.00 88.88 182 ASP A O 1
ATOM 1413 N N . TRP A 1 183 ? -50.868 -12.307 23.409 1.00 90.12 183 TRP A N 1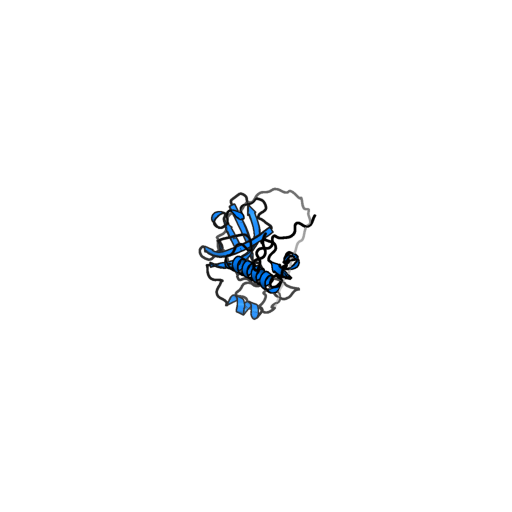
ATOM 1414 C CA . TRP A 1 183 ? -51.908 -12.999 24.166 1.00 90.12 183 TRP A CA 1
ATOM 1415 C C . TRP A 1 183 ? -53.288 -12.717 23.580 1.00 90.12 183 TRP A C 1
ATOM 1417 O O . TRP A 1 183 ? -53.617 -11.586 23.211 1.00 90.12 183 TRP A O 1
ATOM 1427 N N . ASN A 1 184 ? -54.123 -13.749 23.522 1.00 92.69 184 ASN A N 1
ATOM 1428 C CA . ASN A 1 184 ? -55.509 -13.617 23.093 1.00 92.69 184 ASN A CA 1
ATOM 1429 C C . ASN A 1 184 ? -56.385 -13.273 24.295 1.00 92.69 184 ASN A C 1
ATOM 1431 O O . ASN A 1 184 ? -56.288 -13.887 25.358 1.00 92.69 184 ASN A O 1
ATOM 1435 N N . CYS A 1 185 ? -57.250 -12.276 24.130 1.00 93.31 185 CYS A N 1
ATOM 1436 C CA . CYS A 1 185 ? -58.153 -11.868 25.193 1.00 93.31 185 CYS A CA 1
ATOM 1437 C C . CYS A 1 185 ? -59.197 -12.964 25.478 1.00 93.31 185 CYS A C 1
ATOM 1439 O O . CYS A 1 185 ? -59.922 -13.329 24.557 1.00 93.31 185 CYS A O 1
ATOM 1441 N N . PRO A 1 186 ? -59.373 -13.431 26.728 1.00 91.00 186 PRO A N 1
ATOM 1442 C CA . PRO A 1 186 ? -60.343 -14.487 27.031 1.00 91.00 186 PRO A CA 1
ATOM 1443 C C . PRO A 1 186 ? -61.805 -14.045 26.847 1.00 91.00 186 PRO A C 1
ATOM 1445 O O . PRO A 1 186 ? -62.666 -14.879 26.598 1.00 91.00 186 PRO A O 1
ATOM 1448 N N . SER A 1 187 ? -62.092 -12.741 26.928 1.00 92.81 187 SER A N 1
ATOM 1449 C CA . SER A 1 187 ? -63.460 -12.212 26.811 1.00 92.81 187 SER A CA 1
ATOM 1450 C C . SER A 1 187 ? -63.912 -11.981 25.369 1.00 92.81 187 SER A C 1
ATOM 1452 O O . SER A 1 187 ? -65.091 -12.114 25.067 1.00 92.81 187 SER A O 1
ATOM 1454 N N . CYS A 1 188 ? -63.001 -11.573 24.477 1.00 94.25 188 CYS A N 1
ATOM 1455 C CA . CYS A 1 188 ? -63.355 -11.166 23.107 1.00 94.25 188 CYS A CA 1
ATOM 1456 C C . CYS A 1 188 ? -62.486 -11.797 22.009 1.00 94.25 188 CYS A C 1
ATOM 1458 O O . CYS A 1 188 ? -62.645 -11.457 20.840 1.00 94.25 188 CYS A O 1
ATOM 1460 N N . ASN A 1 189 ? -61.562 -12.685 22.390 1.00 91.75 189 ASN A N 1
ATOM 1461 C CA . ASN A 1 189 ? -60.616 -13.416 21.542 1.00 91.75 189 ASN A CA 1
ATOM 1462 C C . ASN A 1 189 ? -59.714 -12.557 20.636 1.00 91.75 189 ASN A C 1
ATOM 1464 O O . ASN A 1 189 ? -59.079 -13.055 19.712 1.00 91.75 189 ASN A O 1
ATOM 1468 N N . GLU A 1 190 ? -59.631 -11.258 20.904 1.00 93.31 190 GLU A N 1
ATOM 1469 C CA . GLU A 1 190 ? -58.784 -10.352 20.141 1.00 93.31 190 GLU A CA 1
ATOM 1470 C C . GLU A 1 190 ? -57.306 -10.520 20.531 1.00 93.31 190 GLU A C 1
ATOM 1472 O O . GLU A 1 190 ? -56.989 -10.675 21.718 1.00 93.31 190 GLU A O 1
ATOM 1477 N N . ARG A 1 191 ? -56.395 -10.455 19.551 1.00 90.12 191 ARG A N 1
ATOM 1478 C CA . ARG A 1 191 ? -54.946 -10.578 19.785 1.00 90.12 191 ARG A CA 1
ATOM 1479 C C . ARG A 1 191 ? -54.388 -9.287 20.379 1.00 90.12 191 ARG A C 1
ATOM 1481 O O . ARG A 1 191 ? -54.630 -8.197 19.871 1.00 90.12 191 ARG A O 1
ATOM 1488 N N . ASN A 1 192 ? -53.621 -9.394 21.455 1.00 90.06 192 ASN A N 1
ATOM 1489 C CA . ASN A 1 192 ? -53.014 -8.262 22.144 1.00 90.06 192 ASN A CA 1
ATOM 1490 C C . ASN A 1 192 ? -51.503 -8.447 22.249 1.00 90.06 192 ASN A C 1
ATOM 1492 O O . ASN A 1 192 ? -51.034 -9.527 22.593 1.00 90.06 192 ASN A O 1
ATOM 1496 N N . PHE A 1 193 ? -50.750 -7.365 22.034 1.00 89.25 193 PHE A N 1
ATOM 1497 C CA . PHE A 1 193 ? -49.297 -7.407 22.190 1.00 89.25 193 PHE A CA 1
ATOM 1498 C C . PHE A 1 193 ? -48.882 -7.819 23.606 1.00 89.25 193 PHE A C 1
ATOM 1500 O O . PHE A 1 193 ? -49.474 -7.327 24.575 1.00 89.25 193 PHE A O 1
ATOM 1507 N N . LEU A 1 194 ? -47.808 -8.613 23.735 1.00 84.31 194 LEU A N 1
ATOM 1508 C CA . LEU A 1 194 ? -47.267 -9.093 25.024 1.00 84.31 194 LEU A CA 1
ATOM 1509 C C . LEU A 1 194 ? -47.217 -8.009 26.114 1.00 84.31 194 LEU A C 1
ATOM 1511 O O . LEU A 1 194 ? -47.568 -8.269 27.267 1.00 84.31 194 LEU A O 1
ATOM 1515 N N . LYS A 1 195 ? -46.759 -6.807 25.735 1.00 84.56 195 LYS A N 1
ATOM 1516 C CA . LYS A 1 195 ? -46.528 -5.645 26.610 1.00 84.56 195 LYS A CA 1
ATOM 1517 C C . LYS A 1 195 ? -47.800 -5.017 27.184 1.00 84.56 195 LYS A C 1
ATOM 1519 O O . LYS A 1 195 ? -47.712 -4.169 28.067 1.00 84.56 195 LYS A O 1
ATOM 1524 N N . ARG A 1 196 ? -48.976 -5.353 26.647 1.00 86.19 196 ARG A N 1
ATOM 1525 C CA . ARG A 1 196 ? -50.248 -4.821 27.137 1.00 86.19 196 ARG A CA 1
ATOM 1526 C C . ARG A 1 196 ? -50.750 -5.649 28.309 1.00 86.19 196 ARG A C 1
ATOM 1528 O O . ARG A 1 196 ? -50.900 -6.859 28.190 1.00 86.19 196 ARG A O 1
ATOM 1535 N N . ASN A 1 197 ? -51.087 -4.959 29.394 1.00 90.94 197 ASN A N 1
ATOM 1536 C CA . ASN A 1 197 ? -51.661 -5.560 30.601 1.00 90.94 197 ASN A CA 1
ATOM 1537 C C . ASN A 1 197 ? -53.199 -5.611 30.572 1.00 90.94 197 ASN A C 1
ATOM 1539 O O . ASN A 1 197 ? -53.808 -6.230 31.437 1.00 90.94 197 ASN A O 1
ATOM 1543 N N . VAL A 1 198 ? -53.820 -4.971 29.578 1.00 93.88 198 VAL A N 1
ATOM 1544 C CA . VAL A 1 198 ? -55.269 -4.951 29.336 1.00 93.88 198 VAL A CA 1
ATOM 1545 C C . VAL A 1 198 ? -55.546 -5.090 27.842 1.00 93.88 198 VAL A C 1
ATOM 1547 O O . VAL A 1 198 ? -54.729 -4.687 27.007 1.00 93.88 198 VAL A O 1
ATOM 1550 N N . CYS A 1 199 ? -56.691 -5.671 27.496 1.00 95.38 199 CYS A N 1
ATOM 1551 C CA . CYS A 1 199 ? -57.119 -5.831 26.116 1.00 95.38 199 CYS A CA 1
ATOM 1552 C C . CYS A 1 199 ? -57.363 -4.461 25.468 1.00 95.38 199 CYS A C 1
ATOM 1554 O O . CYS A 1 199 ? -58.098 -3.644 26.016 1.00 95.38 199 CYS A O 1
ATOM 1556 N N . PHE A 1 200 ? -56.827 -4.221 24.269 1.00 93.38 200 PHE A N 1
ATOM 1557 C CA . PHE A 1 200 ? -57.010 -2.943 23.574 1.00 93.38 200 PHE A CA 1
ATOM 1558 C C . PHE A 1 200 ? -58.475 -2.669 23.199 1.00 93.38 200 PHE A C 1
ATOM 1560 O O . PHE A 1 200 ? -58.856 -1.515 23.032 1.00 93.38 200 PHE A O 1
ATOM 1567 N N . LYS A 1 201 ? -59.280 -3.728 23.049 1.00 93.62 201 LYS A N 1
ATOM 1568 C CA . LYS A 1 201 ? -60.659 -3.658 22.557 1.00 93.62 201 LYS A CA 1
ATOM 1569 C C . LYS A 1 201 ? -61.683 -3.584 23.684 1.00 93.62 201 LYS A C 1
ATOM 1571 O O . LYS A 1 201 ? -62.569 -2.743 23.647 1.00 93.62 201 LYS A O 1
ATOM 1576 N N . CYS A 1 202 ? -61.562 -4.456 24.685 1.00 94.56 202 CYS A N 1
ATOM 1577 C CA . CYS A 1 202 ? -62.550 -4.585 25.763 1.00 94.56 202 CYS A CA 1
ATOM 1578 C C . CYS A 1 202 ? -61.985 -4.318 27.165 1.00 94.56 202 CYS A C 1
ATOM 1580 O O . CYS A 1 202 ? -62.686 -4.539 28.146 1.00 94.56 202 CYS A O 1
ATOM 1582 N N . GLN A 1 203 ? -60.719 -3.896 27.275 1.00 93.31 203 GLN A N 1
ATOM 1583 C CA . GLN A 1 203 ? -60.039 -3.573 28.540 1.00 93.31 203 GLN A CA 1
ATOM 1584 C C . GLN A 1 203 ? -59.947 -4.728 29.558 1.00 93.31 203 GLN A C 1
ATOM 1586 O O . GLN A 1 203 ? -59.483 -4.524 30.675 1.00 93.31 203 GLN A O 1
ATOM 1591 N N . THR A 1 204 ? -60.316 -5.959 29.178 1.00 93.81 204 THR A N 1
ATOM 1592 C CA . THR A 1 204 ? -60.146 -7.145 30.035 1.00 93.81 204 THR A CA 1
ATOM 1593 C C . THR A 1 204 ? -58.663 -7.316 30.390 1.00 93.81 204 THR A C 1
ATOM 1595 O O . THR A 1 204 ? -57.835 -7.274 29.474 1.00 93.81 204 THR A O 1
ATOM 1598 N N . PRO A 1 205 ? -58.303 -7.507 31.672 1.00 92.69 205 PRO A N 1
ATOM 1599 C CA . PRO A 1 205 ? -56.914 -7.655 32.085 1.00 92.69 205 PRO A CA 1
ATOM 1600 C C . PRO A 1 205 ? -56.275 -8.910 31.488 1.00 92.69 205 PRO A C 1
ATOM 1602 O O . PRO A 1 205 ? -56.939 -9.923 31.253 1.00 92.69 205 PRO A O 1
ATOM 1605 N N . LYS A 1 206 ? -54.967 -8.835 31.242 1.00 91.62 206 LYS A N 1
ATOM 1606 C CA . LYS A 1 206 ? -54.168 -9.969 30.779 1.00 91.62 206 LYS A CA 1
ATOM 1607 C C . LYS A 1 206 ? -54.243 -11.099 31.818 1.00 91.62 206 LYS A C 1
ATOM 1609 O O . LYS A 1 206 ? -54.000 -10.827 32.995 1.00 91.62 206 LYS A O 1
ATOM 1614 N N . PRO A 1 207 ? -54.557 -12.346 31.422 1.00 85.50 207 PRO A N 1
ATOM 1615 C CA . PRO A 1 207 ? -54.586 -13.461 32.358 1.00 85.50 207 PRO A CA 1
ATOM 1616 C C . PRO A 1 207 ? -53.182 -13.699 32.921 1.00 85.50 207 PRO A C 1
ATOM 1618 O O . PRO A 1 207 ? -52.198 -13.744 32.179 1.00 85.50 207 PRO A O 1
ATOM 1621 N N . ILE A 1 208 ? -53.093 -13.830 34.243 1.00 78.50 208 ILE A N 1
ATOM 1622 C CA . ILE A 1 208 ? -51.858 -14.203 34.927 1.00 78.50 208 ILE A CA 1
ATOM 1623 C C . ILE A 1 208 ? -51.777 -15.724 34.814 1.00 78.50 208 ILE A C 1
ATOM 1625 O O . ILE A 1 208 ? -52.555 -16.431 35.451 1.00 78.50 208 ILE A O 1
ATOM 1629 N N . ILE A 1 209 ? -50.918 -16.228 33.931 1.00 65.69 209 ILE A N 1
ATOM 1630 C CA . ILE A 1 209 ? -50.658 -17.667 33.851 1.00 65.69 209 ILE A CA 1
ATOM 1631 C C . ILE A 1 209 ? -49.838 -18.010 35.101 1.00 65.69 209 ILE A C 1
ATOM 1633 O O . ILE A 1 209 ? -48.750 -17.458 35.271 1.00 65.69 209 ILE A O 1
ATOM 1637 N N . ALA A 1 210 ? -50.419 -18.811 35.998 1.00 46.56 210 ALA A N 1
ATOM 1638 C CA . ALA A 1 210 ? -49.754 -19.353 37.183 1.00 46.56 210 ALA A CA 1
ATOM 1639 C C . ALA A 1 210 ? -48.803 -20.495 36.808 1.00 46.56 210 ALA A C 1
ATOM 1641 O O . ALA A 1 210 ? -49.126 -21.225 35.840 1.00 46.56 210 ALA A O 1
#

Radius of gyration: 36.69 Å; chains: 1; bounding box: 130×39×85 Å

Organism: NCBI:txid2562239

pLDDT: mean 74.84, std 20.62, range [29.94, 95.62]